Protein AF-A0A5M7C4X7-F1 (afdb_monomer_lite)

Organism: Saccharopolyspora hirsuta (NCBI:txid1837)

Secondary structure (DSSP, 8-state):
--THHHHHHHHHHHHHHHHHHHTTT----HHHHHHHHHHHHHHHHHHHHHHHHHH-HHHHHHHHHHHHHHHHHHHHHHHHHHHHHTT-TTHHHHHHHHHHHHHHHHHGGGSSS-----HHHHHHHHHHHHHHHHHHHHHTTTS------HHHHHHHHHHHHHHHHHHHHHHHHHHHS-HHHHHHHHHHTTTTHHHHHHHHHHHHTT-TTHHHHHHHHHHHHHHHHHHHHHTTS-TT--HHHHHHHHHHHHHHHHHHHHHHHHS----S--

Radius of gyration: 18.59 Å; chai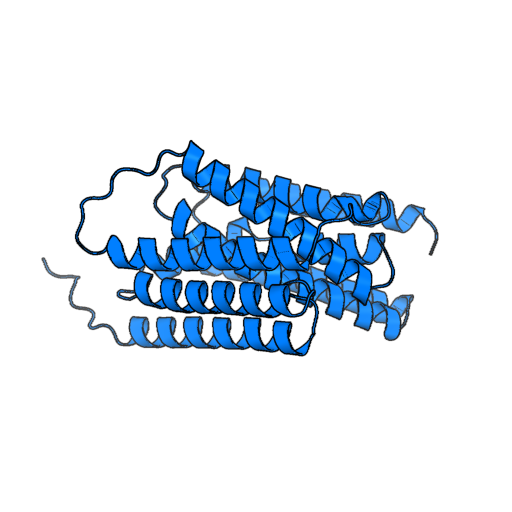ns: 1; bounding box: 58×31×56 Å

Structure (mmCIF, N/CA/C/O backbone):
data_AF-A0A5M7C4X7-F1
#
_entry.id   AF-A0A5M7C4X7-F1
#
loop_
_atom_site.group_PDB
_atom_site.id
_atom_site.type_symbol
_atom_site.label_atom_id
_atom_site.label_alt_id
_atom_site.label_comp_id
_atom_site.label_asym_id
_atom_site.label_entity_id
_atom_site.label_seq_id
_atom_site.pdbx_PDB_ins_code
_atom_site.Cartn_x
_atom_site.Cartn_y
_atom_site.Cartn_z
_atom_site.occupancy
_atom_site.B_iso_or_equiv
_atom_site.auth_seq_id
_atom_site.auth_comp_id
_atom_site.auth_asym_id
_atom_site.auth_atom_id
_atom_site.pdbx_PDB_model_num
ATOM 1 N N . MET A 1 1 ? 15.990 4.395 -25.419 1.00 48.41 1 MET A N 1
ATOM 2 C CA . MET A 1 1 ? 14.787 5.247 -25.278 1.00 48.41 1 MET A CA 1
ATOM 3 C C . MET A 1 1 ? 15.243 6.686 -25.077 1.00 48.41 1 MET A C 1
ATOM 5 O O . MET A 1 1 ? 16.073 6.889 -24.196 1.00 48.41 1 MET A O 1
ATOM 9 N N . PRO A 1 2 ? 14.815 7.656 -25.902 1.00 46.44 2 PRO A N 1
ATOM 10 C CA . PRO A 1 2 ? 15.266 9.043 -25.778 1.00 46.44 2 PRO A CA 1
ATOM 11 C C . PRO A 1 2 ? 14.797 9.645 -24.443 1.00 46.44 2 PRO A C 1
ATOM 13 O O . PRO A 1 2 ? 13.658 9.442 -24.036 1.00 46.44 2 PRO A O 1
ATOM 16 N N . ALA A 1 3 ? 15.668 10.396 -23.763 1.00 50.53 3 ALA A N 1
ATOM 17 C CA . ALA A 1 3 ? 15.455 10.930 -22.409 1.00 50.53 3 ALA A CA 1
ATOM 18 C C . ALA A 1 3 ? 14.154 11.748 -22.224 1.00 50.53 3 ALA A C 1
ATOM 20 O O . ALA A 1 3 ? 13.635 11.846 -21.114 1.00 50.53 3 ALA A O 1
ATOM 21 N N . ILE A 1 4 ? 13.588 12.275 -23.314 1.00 49.09 4 ILE A N 1
ATOM 22 C CA . ILE A 1 4 ? 12.333 13.042 -23.345 1.00 49.09 4 ILE A CA 1
ATOM 23 C C . ILE A 1 4 ? 11.113 12.216 -22.884 1.00 49.09 4 ILE A C 1
ATOM 25 O O . ILE A 1 4 ? 10.200 12.778 -22.281 1.00 49.09 4 ILE A O 1
ATOM 29 N N . SER A 1 5 ? 11.093 10.888 -23.073 1.00 63.34 5 SER A N 1
ATOM 30 C CA . SER A 1 5 ? 9.948 10.056 -22.654 1.00 63.34 5 SER A CA 1
ATOM 31 C C . SER A 1 5 ? 9.835 9.897 -21.134 1.00 63.34 5 SER A C 1
ATOM 33 O O . SER A 1 5 ? 8.736 9.730 -20.606 1.00 63.34 5 SER A O 1
ATOM 35 N N . TRP A 1 6 ? 10.954 9.968 -20.408 1.00 68.31 6 TRP A N 1
ATOM 36 C CA . TRP A 1 6 ? 10.968 9.757 -18.959 1.00 68.31 6 TRP A CA 1
ATOM 37 C C . TRP A 1 6 ? 10.438 10.960 -18.185 1.00 68.31 6 TRP A C 1
ATOM 39 O O . TRP A 1 6 ? 9.663 10.778 -17.251 1.00 68.31 6 TRP A O 1
ATOM 49 N N . PHE A 1 7 ? 10.771 12.183 -18.604 1.00 68.12 7 PHE A N 1
ATOM 50 C CA . PHE A 1 7 ? 10.216 13.391 -17.986 1.00 68.12 7 PHE A CA 1
ATOM 51 C C . PHE A 1 7 ? 8.699 13.484 -18.172 1.00 68.12 7 PHE A C 1
ATOM 53 O O . PHE A 1 7 ? 7.991 13.844 -17.234 1.00 68.12 7 PHE A O 1
ATOM 60 N N . ALA A 1 8 ? 8.187 13.085 -19.342 1.00 73.25 8 ALA A N 1
ATOM 61 C CA . ALA A 1 8 ? 6.749 12.991 -19.579 1.00 73.25 8 ALA A CA 1
ATOM 62 C C . ALA A 1 8 ? 6.087 11.951 -18.656 1.00 73.25 8 ALA A C 1
ATOM 64 O O . ALA A 1 8 ? 5.070 12.249 -18.030 1.00 73.25 8 ALA A O 1
ATOM 65 N N . ALA A 1 9 ? 6.689 10.764 -18.503 1.00 76.38 9 ALA A N 1
ATOM 66 C CA . ALA A 1 9 ? 6.193 9.736 -17.587 1.00 76.38 9 ALA A CA 1
ATOM 67 C C . ALA A 1 9 ? 6.180 10.222 -16.126 1.00 76.38 9 ALA A C 1
ATOM 69 O O . ALA A 1 9 ? 5.175 10.066 -15.437 1.00 76.38 9 ALA A O 1
ATOM 70 N N . VAL A 1 10 ? 7.250 10.878 -15.667 1.00 79.62 10 VAL A N 1
ATOM 71 C CA . VAL A 1 10 ? 7.315 11.479 -14.325 1.00 79.62 10 VAL A CA 1
ATOM 72 C C . VAL A 1 10 ? 6.254 12.566 -14.154 1.00 79.62 10 VAL A C 1
ATOM 74 O O . VAL A 1 10 ? 5.574 12.585 -13.133 1.00 79.62 10 VAL A O 1
ATOM 77 N N . GLY A 1 11 ? 6.048 13.427 -15.153 1.00 81.00 11 GLY A N 1
ATOM 78 C CA . GLY A 1 11 ? 5.000 14.449 -15.122 1.00 81.00 11 GLY A CA 1
ATOM 79 C C . GLY A 1 11 ? 3.597 13.854 -14.964 1.00 81.00 11 GLY A C 1
ATOM 80 O O . GLY A 1 11 ? 2.830 14.304 -14.113 1.00 81.00 11 GLY A O 1
ATOM 81 N N . VAL A 1 12 ? 3.282 12.792 -15.715 1.00 83.88 12 VAL A N 1
ATOM 82 C CA . VAL A 1 12 ? 2.011 12.057 -15.584 1.00 83.88 12 VAL A CA 1
ATOM 83 C C . VAL A 1 12 ? 1.868 11.446 -14.189 1.00 83.88 12 VAL A C 1
ATOM 85 O O . VAL A 1 12 ? 0.805 11.542 -13.579 1.00 83.88 12 VAL A O 1
ATOM 88 N N . LEU A 1 13 ? 2.936 10.863 -13.644 1.00 86.38 13 LEU A N 1
ATOM 89 C CA . LEU A 1 13 ? 2.921 10.288 -12.300 1.00 86.38 13 LEU A CA 1
ATOM 90 C C . LEU A 1 13 ? 2.700 11.341 -11.215 1.00 86.38 13 LEU A C 1
ATOM 92 O O . LEU A 1 13 ? 1.885 11.129 -10.321 1.00 86.38 13 LEU A O 1
ATOM 96 N N . LEU A 1 14 ? 3.375 12.486 -11.307 1.00 85.62 14 LEU A N 1
ATOM 97 C CA . LEU A 1 14 ? 3.173 13.597 -10.380 1.00 85.62 14 LEU A CA 1
ATOM 98 C C . LEU A 1 14 ? 1.747 14.145 -10.470 1.00 85.62 14 LEU A C 1
ATOM 100 O O . LEU A 1 14 ? 1.155 14.448 -9.437 1.00 85.62 14 LEU A O 1
ATOM 104 N N . ALA A 1 15 ? 1.160 14.204 -11.668 1.00 87.81 15 ALA A N 1
ATOM 105 C CA . ALA A 1 15 ? -0.240 14.581 -11.843 1.00 87.81 15 ALA A CA 1
ATOM 106 C C . ALA A 1 15 ? -1.199 13.562 -11.201 1.00 87.81 15 ALA A C 1
ATOM 108 O O . ALA A 1 15 ? -2.154 13.958 -10.532 1.00 87.81 15 ALA A O 1
ATOM 109 N N . LEU A 1 16 ? -0.931 12.258 -11.340 1.00 88.06 16 LEU A N 1
ATOM 110 C CA . LEU A 1 16 ? -1.712 11.200 -10.687 1.00 88.06 16 LEU A CA 1
ATOM 111 C C . LEU A 1 16 ? -1.603 11.259 -9.159 1.00 88.06 16 LEU A C 1
ATOM 113 O O . LEU A 1 16 ? -2.612 11.113 -8.469 1.00 88.06 16 LEU A O 1
ATOM 117 N N . VAL A 1 17 ? -0.404 11.509 -8.628 1.00 89.31 17 VAL A N 1
ATOM 118 C CA . VAL A 1 17 ? -0.190 11.715 -7.189 1.00 89.31 17 VAL A CA 1
ATOM 119 C C . VAL A 1 17 ? -0.931 12.963 -6.724 1.00 89.31 17 VAL A C 1
ATOM 121 O O . VAL A 1 17 ? -1.679 12.890 -5.755 1.00 89.31 17 VAL A O 1
ATOM 124 N N . ALA A 1 18 ? -0.795 14.092 -7.422 1.00 89.19 18 ALA A N 1
ATOM 125 C CA . ALA A 1 18 ? -1.494 15.329 -7.084 1.00 89.19 18 ALA A CA 1
ATOM 126 C C . ALA A 1 18 ? -3.018 15.138 -7.089 1.00 89.19 18 ALA A C 1
ATOM 128 O O . ALA A 1 18 ? -3.699 15.580 -6.163 1.00 89.19 18 ALA A O 1
ATOM 129 N N . TRP A 1 19 ? -3.548 14.416 -8.080 1.00 91.06 19 TRP A N 1
ATOM 130 C CA . TRP A 1 19 ? -4.954 14.028 -8.132 1.00 91.06 19 TRP A CA 1
ATOM 131 C C . TRP A 1 19 ? -5.368 13.201 -6.908 1.00 91.06 19 TRP A C 1
ATOM 133 O O . TRP A 1 19 ? -6.387 13.510 -6.283 1.00 91.06 19 TRP A O 1
ATOM 143 N N . ASP A 1 20 ? -4.574 12.194 -6.529 1.00 88.00 20 ASP A N 1
ATOM 144 C CA . ASP A 1 20 ? -4.834 11.363 -5.347 1.00 88.00 20 ASP A CA 1
ATOM 145 C C . ASP A 1 20 ? -4.800 12.187 -4.053 1.00 88.00 20 ASP A C 1
ATOM 147 O O . ASP A 1 20 ? -5.691 12.049 -3.216 1.00 88.00 20 ASP A O 1
ATOM 151 N N . LEU A 1 21 ? -3.854 13.126 -3.925 1.00 88.69 21 LEU A N 1
ATOM 152 C CA . LEU A 1 21 ? -3.760 14.039 -2.782 1.00 88.69 21 LEU A CA 1
ATOM 153 C C . LEU A 1 21 ? -5.004 14.915 -2.630 1.00 88.69 21 LEU A C 1
ATOM 155 O O . LEU A 1 21 ? -5.390 15.221 -1.503 1.00 88.69 21 LEU A O 1
ATOM 159 N N . THR A 1 22 ? -5.695 15.264 -3.722 1.00 86.19 22 THR A N 1
ATOM 160 C CA . THR A 1 22 ? -6.972 15.976 -3.586 1.00 86.19 22 THR A CA 1
ATOM 161 C C . THR A 1 22 ? -8.002 15.142 -2.827 1.00 86.19 22 THR A C 1
ATOM 163 O O . THR A 1 22 ? -8.850 15.703 -2.143 1.00 86.19 22 THR A O 1
ATOM 166 N N . ALA A 1 23 ? -7.969 13.810 -2.920 1.00 81.88 23 ALA A N 1
ATOM 167 C CA . ALA A 1 23 ? -8.919 12.924 -2.251 1.00 81.88 23 ALA A CA 1
ATOM 168 C C . ALA A 1 23 ? -8.696 12.798 -0.734 1.00 81.88 23 ALA A C 1
ATOM 170 O O . ALA A 1 23 ? -9.520 12.171 -0.066 1.00 81.88 23 ALA A O 1
ATOM 171 N N . ALA A 1 24 ? -7.645 13.419 -0.189 1.00 82.31 24 ALA A N 1
ATOM 172 C CA . ALA A 1 24 ? -7.325 13.396 1.231 1.00 82.31 24 ALA A CA 1
ATOM 173 C C . ALA A 1 24 ? -8.517 13.798 2.113 1.00 82.31 24 ALA A C 1
ATOM 175 O O . ALA A 1 24 ? -9.116 14.860 1.945 1.00 82.31 24 ALA A O 1
ATOM 176 N N . GLY A 1 25 ? -8.859 12.925 3.065 1.00 76.00 25 GLY A N 1
ATOM 177 C CA . GLY A 1 25 ? -9.913 13.169 4.056 1.00 76.00 25 GLY A CA 1
ATOM 178 C C . GLY A 1 25 ? -11.340 13.179 3.503 1.00 76.00 25 GLY A C 1
ATOM 179 O O . GLY A 1 25 ? -12.266 13.493 4.246 1.00 76.00 25 GLY A O 1
ATOM 180 N N . ARG A 1 26 ? -11.550 12.842 2.223 1.00 79.81 26 ARG A N 1
ATOM 181 C CA . ARG A 1 26 ? -12.894 12.759 1.642 1.00 79.81 26 ARG A CA 1
ATOM 182 C C . ARG A 1 26 ? -13.472 11.367 1.844 1.00 79.81 26 ARG A C 1
ATOM 184 O O . ARG A 1 26 ? -12.967 10.398 1.278 1.00 79.81 26 ARG A O 1
ATOM 191 N N . ASP A 1 27 ? -14.587 11.282 2.558 1.00 72.75 27 ASP A N 1
ATOM 192 C CA . ASP A 1 27 ? -15.375 10.056 2.588 1.00 72.75 27 ASP A CA 1
ATOM 193 C C . ASP A 1 27 ? -16.065 9.848 1.232 1.00 72.75 27 ASP A C 1
ATOM 195 O O . ASP A 1 27 ? -16.691 10.745 0.660 1.00 72.75 27 ASP A O 1
ATOM 199 N N . ARG A 1 28 ? -15.911 8.647 0.677 1.00 81.62 28 ARG A N 1
ATOM 200 C CA . ARG A 1 28 ? -16.510 8.239 -0.596 1.00 81.62 28 ARG A CA 1
ATOM 201 C C . ARG A 1 28 ? -17.201 6.891 -0.416 1.00 81.62 28 ARG A C 1
ATOM 203 O O . ARG A 1 28 ? -16.757 6.076 0.393 1.00 81.62 28 ARG A O 1
ATOM 210 N N . PRO A 1 29 ? -18.264 6.608 -1.188 1.00 86.38 29 PRO A N 1
ATOM 211 C CA . PRO A 1 29 ? -18.886 5.294 -1.152 1.00 86.38 29 PRO A CA 1
ATOM 212 C C . PRO A 1 29 ? -17.873 4.219 -1.565 1.00 86.38 29 PRO A C 1
ATOM 214 O O . PRO A 1 29 ? -17.130 4.400 -2.533 1.00 86.38 29 PRO A O 1
ATOM 217 N N . LEU A 1 30 ? -17.889 3.074 -0.872 1.00 84.31 30 LEU A N 1
ATOM 218 C CA . LEU A 1 30 ? -16.932 1.973 -1.070 1.00 84.31 30 LEU A CA 1
ATOM 219 C C . LEU A 1 30 ? -16.797 1.545 -2.535 1.00 84.31 30 LEU A C 1
ATOM 221 O O . LEU A 1 30 ? -15.687 1.352 -3.019 1.00 84.31 30 LEU A O 1
ATOM 225 N N . ARG A 1 31 ? -17.919 1.471 -3.265 1.00 86.69 31 ARG A N 1
ATOM 226 C CA . ARG A 1 31 ? -17.937 1.149 -4.702 1.00 86.69 31 ARG A CA 1
ATOM 227 C C . ARG A 1 31 ? -17.063 2.096 -5.528 1.00 86.69 31 ARG A C 1
ATOM 229 O O . ARG A 1 31 ? -16.346 1.647 -6.413 1.00 86.69 31 ARG A O 1
ATOM 236 N N . ARG A 1 32 ? -17.100 3.400 -5.236 1.00 88.69 32 ARG A N 1
ATOM 237 C CA . ARG A 1 32 ? -16.324 4.405 -5.973 1.00 88.69 32 ARG A CA 1
ATOM 238 C C . ARG A 1 32 ? -14.840 4.321 -5.632 1.00 88.69 32 ARG A C 1
ATOM 240 O O . ARG A 1 32 ? -14.028 4.442 -6.539 1.00 88.69 32 ARG A O 1
ATOM 247 N N . CYS A 1 33 ? -14.485 4.076 -4.369 1.00 87.62 33 CYS A N 1
ATOM 248 C CA . CYS A 1 33 ? -13.091 3.818 -4.002 1.00 87.62 33 CYS A CA 1
ATOM 249 C C . CYS A 1 33 ? -12.561 2.566 -4.705 1.00 87.62 33 CYS A C 1
ATOM 251 O O . CYS A 1 33 ? -11.509 2.638 -5.324 1.00 87.62 33 CYS A O 1
ATOM 253 N N . ALA A 1 34 ? -13.312 1.461 -4.687 1.00 88.25 34 ALA A N 1
ATOM 254 C CA . ALA A 1 34 ? -12.919 0.221 -5.354 1.00 88.25 34 ALA A CA 1
ATOM 255 C C . ALA A 1 34 ? -12.694 0.417 -6.863 1.00 88.25 34 ALA A C 1
ATOM 257 O O . ALA A 1 34 ? -11.687 -0.041 -7.389 1.00 88.25 34 ALA A O 1
ATOM 258 N N . LEU A 1 35 ? -13.582 1.152 -7.545 1.00 90.06 35 LEU A N 1
ATOM 259 C CA . LEU A 1 35 ? -13.418 1.485 -8.965 1.00 90.06 35 LEU A CA 1
ATOM 260 C C . LEU A 1 35 ? -12.171 2.334 -9.233 1.00 90.06 35 LEU A C 1
ATOM 262 O O . LEU A 1 35 ? -11.469 2.085 -10.205 1.00 90.06 35 LEU A O 1
ATOM 266 N N . ILE A 1 36 ? -11.884 3.323 -8.382 1.00 89.81 36 ILE A N 1
ATOM 267 C CA . ILE A 1 36 ? -10.698 4.178 -8.533 1.00 89.81 36 ILE A CA 1
ATOM 268 C C . ILE A 1 36 ? -9.421 3.364 -8.330 1.00 89.81 36 ILE A C 1
ATOM 270 O O . ILE A 1 36 ? -8.520 3.445 -9.157 1.00 89.81 36 ILE A O 1
ATOM 274 N N . ILE A 1 37 ? -9.380 2.530 -7.289 1.00 89.62 37 ILE A N 1
ATOM 275 C CA . ILE A 1 37 ? -8.252 1.636 -7.012 1.00 89.62 37 ILE A CA 1
ATOM 276 C C . ILE A 1 37 ? -8.049 0.672 -8.187 1.00 89.62 37 ILE A C 1
ATOM 278 O O . ILE A 1 37 ? -6.934 0.530 -8.681 1.00 89.62 37 ILE A O 1
ATOM 282 N N . ALA A 1 38 ? -9.124 0.059 -8.694 1.00 91.25 38 ALA A N 1
ATOM 283 C CA . ALA A 1 38 ? -9.061 -0.826 -9.854 1.00 91.25 38 ALA A CA 1
ATOM 284 C C . ALA A 1 38 ? -8.551 -0.098 -11.107 1.00 91.25 38 ALA A C 1
ATOM 286 O O . ALA A 1 38 ? -7.700 -0.628 -11.816 1.00 91.25 38 ALA A O 1
ATOM 287 N N . ALA A 1 39 ? -9.014 1.130 -11.356 1.00 91.06 39 ALA A N 1
ATOM 288 C CA . ALA A 1 39 ? -8.533 1.949 -12.464 1.00 91.06 39 ALA A CA 1
ATOM 289 C C . ALA A 1 39 ? -7.041 2.296 -12.320 1.00 91.06 39 ALA A C 1
ATOM 291 O O . ALA A 1 39 ? -6.313 2.288 -13.306 1.00 91.06 39 ALA A O 1
ATOM 292 N N . GLN A 1 40 ? -6.559 2.554 -11.104 1.00 88.94 40 GLN A N 1
ATOM 293 C CA . GLN A 1 40 ? -5.148 2.854 -10.846 1.00 88.94 40 GLN A CA 1
ATOM 294 C C . GLN A 1 40 ? -4.252 1.624 -11.030 1.00 88.94 40 GLN A C 1
ATOM 296 O O . GLN A 1 40 ? -3.207 1.720 -11.674 1.00 88.94 40 GLN A O 1
ATOM 301 N N . LEU A 1 41 ? -4.685 0.454 -10.551 1.00 91.62 41 LEU A N 1
ATOM 302 C CA . LEU A 1 41 ? -4.003 -0.811 -10.836 1.00 91.62 41 LEU A CA 1
ATOM 303 C C . LEU A 1 41 ? -3.989 -1.100 -12.344 1.00 91.62 41 LEU A C 1
ATOM 305 O O . LEU A 1 41 ? -2.962 -1.513 -12.880 1.00 91.62 41 LEU A O 1
ATOM 309 N N . LEU A 1 42 ? -5.091 -0.815 -13.046 1.00 92.69 42 LEU A N 1
ATOM 310 C CA . LEU A 1 42 ? -5.172 -0.952 -14.498 1.00 92.69 42 LEU A CA 1
ATOM 311 C C . LEU A 1 42 ? -4.168 -0.041 -15.214 1.00 92.69 42 LEU A C 1
ATOM 313 O O . LEU A 1 42 ? -3.529 -0.496 -16.154 1.00 92.69 42 LEU A O 1
ATOM 317 N N . VAL A 1 43 ? -3.968 1.204 -14.767 1.00 91.50 43 VAL A N 1
ATOM 318 C CA . VAL A 1 43 ? -2.939 2.097 -15.335 1.00 91.50 43 VAL A CA 1
ATOM 319 C C . VAL A 1 43 ? -1.545 1.469 -15.235 1.00 91.50 43 VAL A C 1
ATOM 321 O O . VAL A 1 43 ? -0.798 1.500 -16.211 1.00 91.50 43 VAL A O 1
ATOM 324 N N . ALA A 1 44 ? -1.202 0.848 -14.103 1.00 91.94 44 ALA A N 1
ATOM 325 C CA . ALA A 1 44 ? 0.081 0.160 -13.952 1.00 91.94 44 ALA A CA 1
ATOM 326 C C . ALA A 1 44 ? 0.204 -1.065 -14.875 1.00 91.94 44 ALA A C 1
ATOM 328 O O . ALA A 1 44 ? 1.240 -1.261 -15.510 1.00 91.94 44 ALA A O 1
ATOM 329 N N . VAL A 1 45 ? -0.868 -1.852 -15.011 1.00 94.31 45 VAL A N 1
ATOM 330 C CA . VAL A 1 45 ? -0.912 -3.003 -15.928 1.00 94.31 45 VAL A CA 1
ATOM 331 C C . VAL A 1 45 ? -0.778 -2.561 -17.386 1.00 94.31 45 VAL A C 1
ATOM 333 O O . VAL A 1 45 ? 0.008 -3.144 -18.130 1.00 94.31 45 VAL A O 1
ATOM 336 N N . LEU A 1 46 ? -1.489 -1.506 -17.793 1.00 93.00 46 LEU A N 1
ATOM 337 C CA . LEU A 1 46 ? -1.405 -0.938 -19.139 1.00 93.00 46 LEU A CA 1
ATOM 338 C C . LEU A 1 46 ? -0.011 -0.377 -19.428 1.00 93.00 46 LEU A C 1
ATOM 340 O O . LEU A 1 46 ? 0.494 -0.557 -20.533 1.00 93.00 46 LEU A O 1
ATOM 344 N N . PHE A 1 47 ? 0.640 0.245 -18.443 1.00 91.81 47 PHE A N 1
ATOM 345 C CA . PHE A 1 47 ? 2.027 0.685 -18.580 1.00 91.81 47 PHE A CA 1
ATOM 346 C C . PHE A 1 47 ? 2.977 -0.501 -18.809 1.00 91.81 47 PHE A C 1
ATOM 348 O O . PHE A 1 47 ? 3.793 -0.469 -19.729 1.00 91.81 47 PHE A O 1
ATOM 355 N N . GLY A 1 48 ? 2.831 -1.586 -18.043 1.00 91.69 48 GLY A N 1
ATOM 356 C CA . GLY A 1 48 ? 3.597 -2.816 -18.260 1.00 91.69 48 GLY A CA 1
ATOM 357 C C . GLY A 1 48 ? 3.324 -3.473 -19.621 1.00 91.69 48 GLY A C 1
ATOM 358 O O . GLY A 1 48 ? 4.256 -3.929 -20.282 1.00 91.69 48 GLY A O 1
ATOM 359 N N . ALA A 1 49 ? 2.075 -3.460 -20.095 1.00 93.06 49 ALA A N 1
ATOM 360 C CA . ALA A 1 49 ? 1.714 -3.935 -21.434 1.00 93.06 49 ALA A CA 1
ATOM 361 C C . ALA A 1 49 ? 2.314 -3.053 -22.547 1.00 93.06 49 ALA A C 1
ATOM 363 O O . ALA A 1 49 ? 2.806 -3.562 -23.556 1.00 93.06 49 ALA A O 1
ATOM 364 N N . ALA A 1 50 ? 2.349 -1.733 -22.349 1.00 90.50 50 ALA A N 1
ATOM 365 C CA . ALA A 1 50 ? 3.020 -0.814 -23.262 1.00 90.50 50 ALA A CA 1
ATOM 366 C C . ALA A 1 50 ? 4.530 -1.102 -23.328 1.00 90.50 50 ALA A C 1
ATOM 368 O O . ALA A 1 50 ? 5.092 -1.167 -24.424 1.00 90.50 50 ALA A O 1
ATOM 369 N N . LEU A 1 51 ? 5.181 -1.362 -22.188 1.00 90.69 51 LEU A N 1
ATOM 370 C CA . LEU A 1 51 ? 6.581 -1.797 -22.149 1.00 90.69 51 LEU A CA 1
ATOM 371 C C . LEU A 1 51 ? 6.792 -3.125 -22.876 1.00 90.69 51 LEU A C 1
ATOM 373 O O . LEU A 1 51 ? 7.756 -3.242 -23.626 1.00 90.69 51 LEU A O 1
ATOM 377 N N . LEU A 1 52 ? 5.880 -4.088 -22.725 1.00 91.19 52 LEU A N 1
ATOM 378 C CA . LEU A 1 52 ? 5.959 -5.370 -23.427 1.00 91.19 52 LEU A CA 1
ATOM 379 C C . LEU A 1 52 ? 5.978 -5.168 -24.949 1.00 91.19 52 LEU A C 1
ATOM 381 O O . LEU A 1 52 ? 6.810 -5.756 -25.635 1.00 91.19 52 LEU A O 1
ATOM 385 N N . SER A 1 53 ? 5.108 -4.293 -25.461 1.00 91.94 53 SER A N 1
ATOM 386 C CA . SER A 1 53 ? 5.006 -4.008 -26.899 1.00 91.94 53 SER A CA 1
ATOM 387 C C . SER A 1 53 ? 6.155 -3.162 -27.469 1.00 91.94 53 SER A C 1
ATOM 389 O O . SER A 1 53 ? 6.508 -3.324 -28.632 1.00 91.94 53 SER A O 1
ATOM 391 N N . THR A 1 54 ? 6.745 -2.263 -26.673 1.00 90.19 54 THR A N 1
ATOM 392 C CA . THR A 1 54 ? 7.734 -1.274 -27.157 1.00 90.19 54 THR A CA 1
ATOM 393 C C . THR A 1 54 ? 9.178 -1.609 -26.793 1.00 90.19 54 THR A C 1
ATOM 395 O O . THR A 1 54 ? 10.099 -1.226 -27.510 1.00 90.19 54 THR A O 1
ATOM 398 N N . SER A 1 55 ? 9.382 -2.276 -25.658 1.00 89.62 55 SER A N 1
ATOM 399 C CA . SER A 1 55 ? 10.687 -2.500 -25.020 1.00 89.62 55 SER A CA 1
ATOM 400 C C . SER A 1 55 ? 10.996 -3.984 -24.777 1.00 89.62 55 SER A C 1
ATOM 402 O O . SER A 1 55 ? 12.103 -4.306 -24.354 1.00 89.62 55 SER A O 1
ATOM 404 N N . GLY A 1 56 ? 10.045 -4.882 -25.055 1.00 92.25 56 GLY A N 1
ATOM 405 C CA . GLY A 1 56 ? 10.205 -6.331 -24.936 1.00 92.25 56 GLY A CA 1
ATOM 406 C C . GLY A 1 56 ? 9.820 -6.909 -23.571 1.00 92.25 56 GLY A C 1
ATOM 407 O O . GLY A 1 56 ? 9.593 -6.196 -22.588 1.00 92.25 56 GLY A O 1
ATOM 408 N N . ALA A 1 57 ? 9.747 -8.242 -23.522 1.00 93.69 57 ALA A N 1
ATOM 409 C CA . ALA A 1 57 ? 9.288 -8.995 -22.356 1.00 93.69 57 ALA A CA 1
ATOM 410 C C . ALA A 1 57 ? 10.185 -8.815 -21.124 1.00 93.69 57 ALA A C 1
ATOM 412 O O . ALA A 1 57 ? 9.666 -8.697 -20.016 1.00 93.69 57 ALA A O 1
ATOM 413 N N . ASP A 1 58 ? 11.502 -8.708 -21.308 1.00 93.00 58 ASP A N 1
ATOM 414 C CA . ASP A 1 58 ? 12.448 -8.570 -20.196 1.00 93.00 58 ASP A CA 1
ATOM 415 C C . ASP A 1 58 ? 12.244 -7.264 -19.419 1.00 93.00 58 ASP A C 1
ATOM 417 O O . ASP A 1 58 ? 12.235 -7.254 -18.187 1.00 93.00 58 ASP A O 1
ATOM 421 N N . VAL A 1 59 ? 12.040 -6.150 -20.130 1.00 90.69 59 VAL A N 1
ATOM 422 C CA . VAL A 1 59 ? 11.814 -4.836 -19.510 1.00 90.69 59 VAL A CA 1
ATOM 423 C C . VAL A 1 59 ? 10.462 -4.804 -18.800 1.00 90.69 59 VAL A C 1
ATOM 425 O O . VAL A 1 59 ? 10.368 -4.299 -17.680 1.00 90.69 59 VAL A O 1
ATOM 428 N N . ALA A 1 60 ? 9.424 -5.383 -19.410 1.00 91.25 60 ALA A N 1
ATOM 429 C CA . ALA A 1 60 ? 8.109 -5.499 -18.788 1.00 91.25 60 ALA A CA 1
ATOM 430 C C . ALA A 1 60 ? 8.147 -6.374 -17.521 1.00 91.25 60 ALA A C 1
ATOM 432 O O . ALA A 1 60 ? 7.599 -5.984 -16.491 1.00 91.25 60 ALA A O 1
ATOM 433 N N . ALA A 1 61 ? 8.840 -7.516 -17.559 1.00 92.44 61 ALA A N 1
ATOM 434 C CA . ALA A 1 61 ? 8.995 -8.404 -16.408 1.00 92.44 61 ALA A CA 1
ATOM 435 C C . ALA A 1 61 ? 9.723 -7.708 -15.248 1.00 92.44 61 ALA A C 1
ATOM 437 O O . ALA A 1 61 ? 9.254 -7.748 -14.110 1.00 92.44 61 ALA A O 1
ATOM 438 N N . ARG A 1 62 ? 10.817 -6.993 -15.541 1.00 93.06 62 ARG A N 1
ATOM 439 C CA . ARG A 1 62 ? 11.545 -6.168 -14.563 1.00 93.06 62 ARG A CA 1
ATOM 440 C C . ARG A 1 62 ? 10.666 -5.079 -13.953 1.00 93.06 62 ARG A C 1
ATOM 442 O O . ARG A 1 62 ? 10.708 -4.872 -12.742 1.00 93.06 62 ARG A O 1
ATOM 449 N N . PHE A 1 63 ? 9.843 -4.413 -14.767 1.00 93.19 63 PHE A N 1
ATOM 450 C CA . PHE A 1 63 ? 8.864 -3.442 -14.280 1.00 93.19 63 PHE A CA 1
ATOM 451 C C . PHE A 1 63 ? 7.861 -4.080 -13.314 1.00 93.19 63 PHE A C 1
ATOM 453 O O . PHE A 1 63 ? 7.688 -3.567 -12.212 1.00 93.19 63 PHE A O 1
ATOM 460 N N . PHE A 1 64 ? 7.229 -5.197 -13.688 1.00 93.12 64 PHE A N 1
ATOM 461 C CA . PHE A 1 64 ? 6.245 -5.863 -12.828 1.00 93.12 64 PHE A CA 1
ATOM 462 C C . PHE A 1 64 ? 6.859 -6.376 -11.529 1.00 93.12 64 PHE A C 1
ATOM 464 O O . PHE A 1 64 ? 6.225 -6.276 -10.480 1.00 93.12 64 PHE A O 1
ATOM 471 N N . ALA A 1 65 ? 8.098 -6.863 -11.575 1.00 91.06 65 ALA A N 1
ATOM 472 C CA . ALA A 1 65 ? 8.816 -7.281 -10.383 1.00 91.06 65 ALA A CA 1
ATOM 473 C C . ALA A 1 65 ? 9.101 -6.084 -9.451 1.00 91.06 65 ALA A C 1
ATOM 475 O O . ALA A 1 65 ? 8.754 -6.127 -8.272 1.00 91.06 65 ALA A O 1
ATOM 476 N N . GLY A 1 66 ? 9.610 -4.964 -9.983 1.00 91.62 66 GLY A N 1
ATOM 477 C CA . GLY A 1 66 ? 9.809 -3.734 -9.204 1.00 91.62 66 GLY A CA 1
ATOM 478 C C . GLY A 1 66 ? 8.505 -3.114 -8.680 1.00 91.62 66 GLY A C 1
ATOM 479 O O . GLY A 1 66 ? 8.456 -2.603 -7.555 1.00 91.62 66 GLY A O 1
ATOM 480 N N . TRP A 1 67 ? 7.427 -3.180 -9.466 1.00 92.56 67 TRP A N 1
ATOM 481 C CA . TRP A 1 67 ? 6.100 -2.692 -9.082 1.00 92.56 67 TRP A CA 1
ATOM 482 C C . TRP A 1 67 ? 5.491 -3.557 -7.982 1.00 92.56 67 TRP A C 1
ATOM 484 O O . TRP A 1 67 ? 5.020 -3.009 -6.992 1.00 92.56 67 TRP A O 1
ATOM 494 N N . GLY A 1 68 ? 5.579 -4.886 -8.089 1.00 91.25 68 GLY A N 1
ATOM 495 C CA . GLY A 1 68 ? 5.126 -5.821 -7.057 1.00 91.25 68 GLY A CA 1
ATOM 496 C C . GLY A 1 68 ? 5.860 -5.633 -5.728 1.00 91.25 68 GLY A C 1
ATOM 497 O O . GLY A 1 68 ? 5.223 -5.548 -4.677 1.00 91.25 68 GLY A O 1
ATOM 498 N N . THR A 1 69 ? 7.184 -5.464 -5.772 1.00 89.31 69 THR A N 1
ATOM 499 C CA . THR A 1 69 ? 8.003 -5.104 -4.603 1.00 89.31 69 THR A CA 1
ATOM 500 C C . THR A 1 69 ? 7.540 -3.789 -3.971 1.00 89.31 69 THR A C 1
ATOM 502 O O . THR A 1 69 ? 7.323 -3.694 -2.761 1.00 89.31 69 THR A O 1
ATOM 505 N N . SER A 1 70 ? 7.316 -2.760 -4.784 1.00 92.06 70 SER A N 1
ATOM 506 C CA . SER A 1 70 ? 6.849 -1.467 -4.280 1.00 92.06 70 SER A CA 1
ATOM 507 C C . SER A 1 70 ? 5.433 -1.545 -3.705 1.00 92.06 70 SER A C 1
ATOM 509 O O . SER A 1 70 ? 5.161 -0.925 -2.676 1.00 92.06 70 SER A O 1
ATOM 511 N N . LEU A 1 71 ? 4.554 -2.336 -4.327 1.00 91.19 71 LEU A N 1
ATOM 512 C CA . LEU A 1 71 ? 3.176 -2.567 -3.902 1.00 91.19 71 LEU A CA 1
ATOM 513 C C . LEU A 1 71 ? 3.132 -3.242 -2.530 1.00 91.19 71 LEU A C 1
ATOM 515 O O . LEU A 1 71 ? 2.452 -2.743 -1.638 1.00 91.19 71 LEU A O 1
ATOM 519 N N . ALA A 1 72 ? 3.895 -4.320 -2.324 1.00 90.19 72 ALA A N 1
ATOM 520 C CA . ALA A 1 72 ? 3.959 -5.003 -1.031 1.00 90.19 72 ALA A CA 1
ATOM 521 C C . ALA A 1 72 ? 4.413 -4.056 0.093 1.00 90.19 72 ALA A C 1
ATOM 523 O O . ALA A 1 72 ? 3.791 -4.013 1.151 1.00 90.19 72 ALA A O 1
ATOM 524 N N . SER A 1 73 ? 5.425 -3.219 -0.161 1.00 91.06 73 SER A N 1
ATOM 525 C CA . SER A 1 73 ? 5.873 -2.211 0.808 1.00 91.06 73 SER A CA 1
ATOM 526 C C . SER A 1 73 ? 4.819 -1.135 1.098 1.00 91.06 73 SER A C 1
ATOM 528 O O . SER A 1 73 ? 4.656 -0.724 2.248 1.00 91.06 73 SER A O 1
ATOM 530 N N . THR A 1 74 ? 4.086 -0.672 0.081 1.00 93.44 74 THR A N 1
ATOM 531 C CA . THR A 1 74 ? 2.979 0.277 0.273 1.00 93.44 74 THR A CA 1
ATOM 532 C C . THR A 1 74 ? 1.873 -0.329 1.128 1.00 93.44 74 THR A C 1
ATOM 534 O O . THR A 1 74 ? 1.267 0.360 1.946 1.00 93.44 74 THR A O 1
ATOM 537 N N . VAL A 1 75 ? 1.609 -1.620 0.963 1.00 91.62 75 VAL A N 1
ATOM 538 C CA . VAL A 1 75 ? 0.599 -2.314 1.751 1.00 91.62 75 VAL A CA 1
ATOM 539 C C . VAL A 1 75 ? 1.051 -2.517 3.200 1.00 91.62 75 VAL A C 1
ATOM 541 O O . VAL A 1 75 ? 0.255 -2.299 4.113 1.00 91.62 75 VAL A O 1
ATOM 544 N N . ASP A 1 76 ? 2.332 -2.806 3.437 1.00 92.00 76 ASP A N 1
ATOM 545 C CA . ASP A 1 76 ? 2.897 -2.811 4.792 1.00 92.00 76 ASP A CA 1
ATOM 546 C C . ASP A 1 76 ? 2.723 -1.429 5.459 1.00 92.00 76 ASP A C 1
ATOM 548 O O . ASP A 1 76 ? 2.261 -1.328 6.599 1.00 92.00 76 ASP A O 1
ATOM 552 N N . LEU A 1 77 ? 3.002 -0.345 4.720 1.00 93.69 77 LEU A N 1
ATOM 553 C CA . LEU A 1 77 ? 2.780 1.032 5.179 1.00 93.69 77 LEU A CA 1
ATOM 554 C C . LEU A 1 77 ? 1.301 1.307 5.483 1.00 93.69 77 LEU A C 1
ATOM 556 O O . LEU A 1 77 ? 0.990 1.936 6.492 1.00 93.69 77 LEU A O 1
ATOM 560 N N . LEU A 1 78 ? 0.387 0.838 4.633 1.00 93.00 78 LEU A N 1
ATOM 561 C CA . LEU A 1 78 ? -1.053 0.983 4.836 1.00 93.00 78 LEU A CA 1
ATOM 562 C C . LEU A 1 78 ? -1.482 0.371 6.172 1.00 93.00 78 LEU A C 1
ATOM 564 O O . LEU A 1 78 ? -2.201 1.013 6.932 1.00 93.00 78 LEU A O 1
ATOM 568 N N . VAL A 1 79 ? -1.026 -0.846 6.468 1.00 90.62 79 VAL A N 1
ATOM 569 C CA . VAL A 1 79 ? -1.351 -1.560 7.711 1.00 90.62 79 VAL A CA 1
ATOM 570 C C . VAL A 1 79 ? -0.800 -0.817 8.927 1.00 90.62 79 VAL A C 1
ATOM 572 O O . VAL A 1 79 ? -1.521 -0.622 9.908 1.00 90.62 79 VAL A O 1
ATOM 575 N N . VAL A 1 80 ? 0.445 -0.337 8.851 1.00 90.06 80 VAL A N 1
ATOM 576 C CA . VAL A 1 80 ? 1.044 0.493 9.906 1.00 90.06 80 VAL A CA 1
ATOM 577 C C . VAL A 1 80 ? 0.236 1.774 10.117 1.00 90.06 80 VAL A C 1
ATOM 579 O O . VAL A 1 80 ? -0.056 2.130 11.253 1.00 90.06 80 VAL A O 1
ATOM 582 N N . LEU A 1 81 ? -0.189 2.459 9.054 1.00 90.69 81 LEU A N 1
ATOM 583 C CA . LEU A 1 81 ? -1.003 3.668 9.192 1.00 90.69 81 LEU A CA 1
ATOM 584 C C . LEU A 1 81 ? -2.403 3.380 9.721 1.00 90.69 81 LEU A C 1
ATOM 586 O O . LEU A 1 81 ? -2.933 4.183 10.481 1.00 90.69 81 LEU A O 1
ATOM 590 N N . LEU A 1 82 ? -3.023 2.262 9.352 1.00 88.38 82 LEU A N 1
ATOM 591 C CA . LEU A 1 82 ? -4.334 1.894 9.881 1.00 88.38 82 LEU A CA 1
ATOM 592 C C . LEU A 1 82 ? -4.277 1.659 11.395 1.00 88.38 82 LEU A C 1
ATOM 594 O O . LEU A 1 82 ? -5.242 1.978 12.084 1.00 88.38 82 LEU A O 1
ATOM 598 N N . SER A 1 83 ? -3.148 1.189 11.932 1.00 84.50 83 SER A N 1
ATOM 599 C CA . SER A 1 83 ? -3.010 0.944 13.373 1.00 84.50 83 SER A CA 1
ATOM 600 C C . SER A 1 83 ? -2.798 2.207 14.204 1.00 84.50 83 SER A C 1
ATOM 602 O O . SER A 1 83 ? -3.171 2.229 15.377 1.00 84.50 83 SER A O 1
ATOM 604 N N . VAL A 1 84 ? -2.256 3.276 13.607 1.00 84.62 84 VAL A N 1
ATOM 605 C CA . VAL A 1 84 ? -1.961 4.532 14.324 1.00 84.62 84 VAL A CA 1
ATOM 606 C C . VAL A 1 84 ? -2.867 5.703 13.942 1.00 84.62 84 VAL A C 1
ATOM 608 O O . VAL A 1 84 ? -3.159 6.545 14.786 1.00 84.62 84 VAL A O 1
ATOM 611 N N . ALA A 1 85 ? -3.323 5.779 12.690 1.00 83.19 85 ALA A N 1
ATOM 612 C CA . ALA A 1 85 ? -4.007 6.950 12.140 1.00 83.19 85 ALA A CA 1
ATOM 613 C C . ALA A 1 85 ? -5.525 6.782 12.003 1.00 83.19 85 ALA A C 1
ATOM 615 O O . ALA A 1 85 ? -6.225 7.794 11.933 1.00 83.19 85 ALA A O 1
ATOM 616 N N . ALA A 1 86 ? -6.056 5.550 12.001 1.00 75.56 86 ALA A N 1
ATOM 617 C CA . ALA A 1 86 ? -7.482 5.298 11.751 1.00 75.56 86 ALA A CA 1
ATOM 618 C C . ALA A 1 86 ? -8.429 6.005 12.740 1.00 75.56 86 ALA A C 1
ATOM 620 O O . ALA A 1 86 ? -9.554 6.331 12.367 1.00 75.56 86 ALA A O 1
ATOM 621 N N . GLY A 1 87 ? -7.969 6.266 13.970 1.00 73.69 87 GLY A N 1
ATOM 622 C CA . GLY A 1 87 ? -8.732 6.958 15.015 1.00 73.69 87 GLY A CA 1
ATOM 623 C C . GLY A 1 87 ? -8.510 8.472 15.103 1.00 73.69 87 GLY A C 1
ATOM 624 O O . GLY A 1 87 ? -9.044 9.100 16.013 1.00 73.69 87 GLY A O 1
ATOM 625 N N . THR A 1 88 ? -7.712 9.076 14.214 1.00 76.94 88 THR A N 1
ATOM 626 C CA . THR A 1 88 ? -7.421 10.520 14.272 1.00 76.94 88 THR A CA 1
ATOM 627 C C . THR A 1 88 ? -8.391 11.329 13.403 1.00 76.94 88 THR A C 1
ATOM 629 O O . THR A 1 88 ? -8.608 10.958 12.251 1.00 76.94 88 THR A O 1
ATOM 632 N N . PRO A 1 89 ? -8.935 12.469 13.878 1.00 72.88 89 PRO A N 1
ATOM 633 C CA . PRO A 1 89 ? -9.818 13.323 13.071 1.00 72.88 89 PRO A CA 1
ATOM 634 C C . PRO A 1 89 ? -9.151 13.846 11.790 1.00 72.88 89 PRO A C 1
ATOM 636 O O . PRO A 1 89 ? -9.809 14.086 10.784 1.00 72.88 89 PRO A O 1
ATOM 639 N N . GLU A 1 90 ? -7.825 14.001 11.818 1.00 82.62 90 GLU A N 1
ATOM 640 C CA . GLU A 1 90 ? -7.031 14.596 10.741 1.00 82.62 90 GLU A CA 1
ATOM 641 C C . GLU A 1 90 ? -6.340 13.561 9.839 1.00 82.62 90 GLU A C 1
ATOM 643 O O . GLU A 1 90 ? -5.406 13.908 9.111 1.00 82.62 90 GLU A O 1
ATOM 648 N N . TRP A 1 91 ? -6.792 12.301 9.860 1.00 82.94 91 TRP A N 1
ATOM 649 C CA . TRP A 1 91 ? -6.166 11.187 9.137 1.00 82.94 91 TRP A CA 1
ATOM 650 C C . TRP A 1 91 ? -5.867 11.516 7.664 1.00 82.94 91 TRP A C 1
ATOM 652 O O . TRP A 1 91 ? -4.796 11.182 7.166 1.00 82.94 91 TRP A O 1
ATOM 662 N N . GLY A 1 92 ? -6.750 12.250 6.978 1.00 87.00 92 GLY A N 1
ATOM 663 C CA . GLY A 1 92 ? -6.545 12.654 5.583 1.00 87.00 92 GLY A CA 1
ATOM 664 C C . GLY A 1 92 ? -5.277 13.488 5.360 1.00 87.00 92 GLY A C 1
ATOM 665 O O . GLY A 1 92 ? -4.516 13.216 4.430 1.00 87.00 92 GLY A O 1
ATOM 666 N N . ARG A 1 93 ? -5.008 14.466 6.239 1.00 88.69 93 ARG A N 1
ATOM 667 C CA . ARG A 1 93 ? -3.795 15.302 6.172 1.00 88.69 93 ARG A CA 1
ATOM 668 C C . ARG A 1 93 ? -2.546 14.492 6.487 1.00 88.69 93 ARG A C 1
ATOM 670 O O . ARG A 1 93 ? -1.559 14.607 5.767 1.00 88.69 93 ARG A O 1
ATOM 677 N N . VAL A 1 94 ? -2.610 13.641 7.512 1.00 89.75 94 VAL A N 1
ATOM 678 C CA . VAL A 1 94 ? -1.499 12.750 7.877 1.00 89.75 94 VAL A CA 1
ATOM 679 C C . VAL A 1 94 ? -1.102 11.883 6.686 1.00 89.75 94 VAL A C 1
ATOM 681 O O . VAL A 1 94 ? 0.066 11.843 6.311 1.00 89.75 94 VAL A O 1
ATOM 684 N N . ILE A 1 95 ? -2.076 11.247 6.036 1.00 91.00 95 ILE A N 1
ATOM 685 C CA . ILE A 1 95 ? -1.818 10.376 4.888 1.00 91.00 95 ILE A CA 1
ATOM 686 C C . ILE A 1 95 ? -1.289 11.163 3.700 1.00 91.00 95 ILE A C 1
ATOM 688 O O . ILE A 1 95 ? -0.418 10.666 2.998 1.00 91.00 95 ILE A O 1
ATOM 692 N N . ALA A 1 96 ? -1.768 12.387 3.474 1.00 92.38 96 ALA A N 1
ATOM 693 C CA . ALA A 1 96 ? -1.263 13.216 2.384 1.00 92.38 96 ALA A CA 1
ATOM 694 C C . ALA A 1 96 ? 0.235 13.489 2.556 1.00 92.38 96 ALA A C 1
ATOM 696 O O . ALA A 1 96 ? 1.007 13.283 1.621 1.00 92.38 96 ALA A O 1
ATOM 697 N N . VAL A 1 97 ? 0.659 13.856 3.770 1.00 93.12 97 VAL A N 1
ATOM 698 C CA . VAL A 1 97 ? 2.080 14.051 4.090 1.00 93.12 97 VAL A CA 1
ATOM 699 C C . VAL A 1 97 ? 2.861 12.746 3.929 1.00 93.12 97 VAL A C 1
ATOM 701 O O . VAL A 1 97 ? 3.917 12.738 3.305 1.00 93.12 97 VAL A O 1
ATOM 704 N N . VAL A 1 98 ? 2.329 11.631 4.428 1.00 93.00 98 VAL A N 1
ATOM 705 C CA . VAL A 1 98 ? 2.951 10.303 4.310 1.00 93.00 98 VAL A CA 1
ATOM 706 C C . VAL A 1 98 ? 3.127 9.876 2.850 1.00 93.00 98 VAL A C 1
ATOM 708 O O . VAL A 1 98 ? 4.192 9.384 2.486 1.00 93.00 98 VAL A O 1
ATOM 711 N N . VAL A 1 99 ? 2.126 10.101 1.999 1.00 93.44 99 VAL A N 1
ATOM 712 C CA . VAL A 1 99 ? 2.190 9.837 0.555 1.00 93.44 99 VAL A CA 1
ATOM 713 C C . VAL A 1 99 ? 3.287 10.677 -0.088 1.00 93.44 99 VAL A C 1
ATOM 715 O O . VAL A 1 99 ? 4.119 10.133 -0.807 1.00 93.44 99 VAL A O 1
ATOM 718 N N . VAL A 1 100 ? 3.348 11.978 0.213 1.00 94.50 100 VAL A N 1
ATOM 719 C CA . VAL A 1 100 ? 4.402 12.864 -0.308 1.00 94.50 100 VAL A CA 1
ATOM 720 C C . VAL A 1 100 ? 5.786 12.374 0.118 1.00 94.50 100 VAL A C 1
ATOM 722 O O . VAL A 1 100 ? 6.661 12.213 -0.729 1.00 94.50 100 VAL A O 1
ATOM 725 N N . VAL A 1 101 ? 5.981 12.056 1.400 1.00 94.62 101 VAL A N 1
ATOM 726 C CA . VAL A 1 101 ? 7.248 11.505 1.909 1.00 94.62 101 VAL A CA 1
ATOM 727 C C . VAL A 1 101 ? 7.587 10.179 1.229 1.00 94.62 101 VAL A C 1
ATOM 729 O O . VAL A 1 101 ? 8.728 9.973 0.831 1.00 94.62 101 VAL A O 1
ATOM 732 N N . GLY A 1 102 ? 6.604 9.299 1.032 1.00 93.50 102 GLY A N 1
ATOM 733 C CA . GLY A 1 102 ? 6.785 8.023 0.345 1.00 93.50 102 GLY A CA 1
ATOM 734 C C . GLY A 1 102 ? 7.179 8.175 -1.127 1.00 93.50 102 GLY A C 1
ATOM 735 O O . GLY A 1 102 ? 7.984 7.379 -1.616 1.00 93.50 102 GLY A O 1
ATOM 736 N N . VAL A 1 103 ? 6.651 9.189 -1.824 1.00 92.69 103 VAL A N 1
ATOM 737 C CA . VAL A 1 103 ? 7.056 9.546 -3.194 1.00 92.69 103 VAL A CA 1
ATOM 738 C C . VAL A 1 103 ? 8.476 10.100 -3.204 1.00 92.69 103 VAL A C 1
ATOM 740 O O . VAL A 1 103 ? 9.280 9.650 -4.011 1.00 92.69 103 VAL A O 1
ATOM 743 N N . LEU A 1 104 ? 8.817 11.017 -2.294 1.00 91.69 104 LEU A N 1
ATOM 744 C CA . LEU A 1 104 ? 10.165 11.592 -2.197 1.00 91.69 104 LEU A CA 1
ATOM 745 C C . LEU A 1 104 ? 11.219 10.527 -1.873 1.00 91.69 104 LEU A C 1
ATOM 747 O O . LEU A 1 104 ? 12.264 10.475 -2.516 1.00 91.69 104 LEU A O 1
ATOM 751 N N . ALA A 1 105 ? 10.913 9.631 -0.933 1.00 91.00 105 ALA A N 1
ATOM 752 C CA . ALA A 1 105 ? 11.757 8.498 -0.576 1.00 91.00 105 ALA A CA 1
ATOM 753 C C . ALA A 1 105 ? 12.042 7.595 -1.786 1.00 91.00 105 ALA A C 1
ATOM 755 O O . ALA A 1 105 ? 13.182 7.187 -1.996 1.00 91.00 105 ALA A O 1
ATOM 756 N N . ARG A 1 106 ? 11.035 7.344 -2.633 1.00 89.44 106 ARG A N 1
ATOM 757 C CA . ARG A 1 106 ? 11.193 6.587 -3.889 1.00 89.44 106 ARG A CA 1
ATOM 758 C C . ARG A 1 106 ? 11.878 7.384 -4.998 1.00 89.44 106 ARG A C 1
ATOM 760 O O . ARG A 1 106 ? 12.586 6.810 -5.821 1.00 89.44 106 ARG A O 1
ATOM 767 N N . GLY A 1 107 ? 11.714 8.704 -4.967 1.00 86.81 107 GLY A N 1
ATOM 768 C CA . GLY A 1 107 ? 12.372 9.689 -5.820 1.00 86.81 107 GLY A CA 1
ATOM 769 C C . GLY A 1 107 ? 13.893 9.677 -5.733 1.00 86.81 107 GLY A C 1
ATOM 770 O O . GLY A 1 107 ? 14.546 10.075 -6.691 1.00 86.81 107 GLY A O 1
ATOM 771 N N . THR A 1 108 ? 14.466 9.176 -4.636 1.00 81.62 108 THR A N 1
ATOM 772 C CA . THR A 1 108 ? 15.926 9.086 -4.461 1.00 81.62 108 THR A CA 1
ATOM 773 C C . THR A 1 108 ? 16.622 8.340 -5.603 1.00 81.62 108 THR A C 1
ATOM 775 O O . THR A 1 108 ? 17.656 8.800 -6.076 1.00 81.62 108 THR A O 1
ATOM 778 N N . MET A 1 109 ? 15.999 7.291 -6.154 1.00 75.06 109 MET A N 1
ATOM 779 C CA . MET A 1 109 ? 16.545 6.513 -7.282 1.00 75.06 109 MET A CA 1
ATOM 780 C C . MET A 1 109 ? 16.596 7.288 -8.604 1.00 75.06 109 MET A C 1
ATOM 782 O O . MET A 1 109 ? 17.280 6.878 -9.540 1.00 75.06 109 MET A O 1
ATOM 786 N N . ALA A 1 110 ? 15.852 8.391 -8.717 1.00 70.69 110 ALA A N 1
ATOM 787 C CA . ALA A 1 110 ? 15.889 9.248 -9.897 1.00 70.69 110 ALA A CA 1
ATOM 788 C C . ALA A 1 110 ? 17.220 10.010 -10.012 1.00 70.69 110 ALA A C 1
ATOM 790 O O . ALA A 1 110 ? 17.599 10.405 -11.112 1.00 70.69 110 ALA A O 1
ATOM 791 N N . PHE A 1 111 ? 17.910 10.215 -8.884 1.00 66.00 111 PHE A N 1
ATOM 792 C CA . PHE A 1 111 ? 19.115 11.038 -8.782 1.00 66.00 111 PHE A CA 1
ATOM 793 C C . PHE A 1 111 ? 20.413 10.229 -8.631 1.00 66.00 111 PHE A C 1
ATOM 795 O O . PHE A 1 111 ? 21.483 10.829 -8.597 1.00 66.00 111 PHE A O 1
ATOM 802 N N . GLY A 1 112 ? 20.347 8.893 -8.578 1.00 64.31 112 GLY A N 1
ATOM 803 C CA . GLY A 1 112 ? 21.523 8.022 -8.499 1.00 64.31 112 GLY A CA 1
ATOM 804 C C . GLY A 1 112 ? 21.404 6.915 -7.451 1.00 64.31 112 GLY A C 1
ATOM 805 O O . GLY A 1 112 ? 20.295 6.522 -7.088 1.00 64.31 112 GLY A O 1
ATOM 806 N N . GLU A 1 113 ? 22.568 6.404 -7.026 1.00 56.72 113 GLU A N 1
ATOM 807 C CA . GLU A 1 113 ? 22.731 5.321 -6.044 1.00 56.72 113 GLU A CA 1
ATOM 808 C C . GLU A 1 113 ? 21.830 5.531 -4.814 1.00 56.72 113 GLU A C 1
ATOM 810 O O . GLU A 1 113 ? 21.735 6.658 -4.307 1.00 56.72 113 GLU A O 1
ATOM 815 N N . PRO A 1 114 ? 21.203 4.460 -4.290 1.00 58.00 114 PRO A N 1
ATOM 816 C CA . PRO A 1 114 ? 20.601 4.504 -2.970 1.00 58.00 114 PRO A CA 1
ATOM 817 C C . PRO A 1 114 ? 21.608 5.107 -1.995 1.00 58.00 114 PRO A C 1
ATOM 819 O O . PRO A 1 114 ? 22.748 4.647 -1.934 1.00 58.00 114 PRO A O 1
ATOM 822 N N . GLY A 1 115 ? 21.206 6.086 -1.181 1.00 55.00 115 GLY A N 1
ATOM 823 C CA . GLY A 1 115 ? 21.980 6.363 0.030 1.00 55.00 115 GLY A CA 1
ATOM 824 C C . GLY A 1 115 ? 22.241 5.029 0.734 1.00 55.00 115 GLY A C 1
ATOM 825 O O . GLY A 1 115 ? 21.346 4.179 0.735 1.00 55.00 115 GLY A O 1
ATOM 826 N N . THR A 1 116 ? 23.456 4.821 1.255 1.00 54.72 116 THR A N 1
ATOM 827 C CA . THR A 1 116 ? 23.918 3.586 1.916 1.00 54.72 116 THR A CA 1
ATOM 828 C C . THR A 1 116 ? 23.135 3.338 3.199 1.00 54.72 116 THR A C 1
ATOM 830 O O . THR A 1 116 ? 23.612 3.449 4.326 1.00 54.72 116 THR A O 1
ATOM 833 N N . LEU A 1 117 ? 21.862 3.032 3.028 1.00 63.69 117 LEU A N 1
ATOM 834 C CA . LEU A 1 117 ? 20.965 2.669 4.083 1.00 63.69 117 LEU A CA 1
ATOM 835 C C . LEU A 1 117 ? 21.380 1.261 4.474 1.00 63.69 117 LEU A C 1
ATOM 837 O O . LEU A 1 117 ? 21.443 0.370 3.627 1.00 63.69 117 LEU A O 1
ATOM 841 N N . VAL A 1 118 ? 21.727 1.076 5.744 1.00 69.75 118 VAL A N 1
ATOM 842 C CA . VAL A 1 118 ? 22.113 -0.229 6.279 1.00 69.75 118 VAL A CA 1
ATOM 843 C C . VAL A 1 118 ? 20.855 -1.096 6.313 1.00 69.75 118 VAL A C 1
ATOM 845 O O . VAL A 1 118 ? 20.173 -1.184 7.332 1.00 69.75 118 VAL A O 1
ATOM 848 N N . VAL A 1 119 ? 20.524 -1.681 5.157 1.00 79.25 119 VAL A N 1
ATOM 849 C CA . VAL A 1 119 ? 19.254 -2.358 4.863 1.00 79.25 119 VAL A CA 1
ATOM 850 C C . VAL A 1 119 ? 18.911 -3.365 5.959 1.00 79.25 119 VAL A C 1
ATOM 852 O O . VAL A 1 119 ? 17.801 -3.340 6.486 1.00 79.25 119 VAL A O 1
ATOM 855 N N . GLY A 1 120 ? 19.892 -4.182 6.358 1.00 84.00 120 GLY A N 1
ATOM 856 C CA . GLY A 1 120 ? 19.741 -5.174 7.419 1.00 84.00 120 GLY A CA 1
ATOM 857 C C . GLY A 1 120 ? 19.295 -4.558 8.748 1.00 84.00 120 GLY A C 1
ATOM 858 O O . GLY A 1 120 ? 18.179 -4.796 9.212 1.00 84.00 120 GLY A O 1
ATOM 859 N N . SER A 1 121 ? 20.138 -3.706 9.339 1.00 85.06 121 SER A N 1
ATOM 860 C CA . SER A 1 121 ? 19.872 -3.074 10.638 1.00 85.06 121 SER A CA 1
ATOM 861 C C . SER A 1 121 ? 18.594 -2.238 10.632 1.00 85.06 121 SER A C 1
ATOM 863 O O . SER A 1 121 ? 17.808 -2.305 11.575 1.00 85.06 121 SER A O 1
ATOM 865 N N . THR A 1 122 ? 18.341 -1.479 9.564 1.00 87.00 122 THR A N 1
ATOM 866 C CA . THR A 1 122 ? 17.115 -0.685 9.449 1.00 87.00 122 THR A CA 1
ATOM 867 C C . THR A 1 122 ? 15.875 -1.569 9.363 1.00 87.00 122 THR A C 1
ATOM 869 O O . THR A 1 122 ? 14.871 -1.252 9.997 1.00 87.00 122 THR A O 1
ATOM 872 N N . SER A 1 123 ? 15.938 -2.694 8.645 1.00 87.50 123 SER A N 1
ATOM 873 C CA . SER A 1 123 ? 14.827 -3.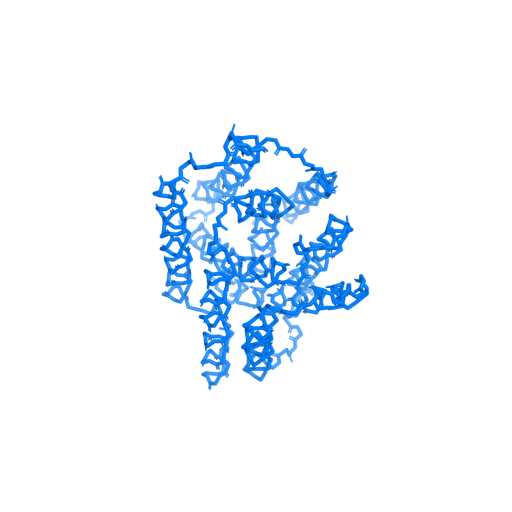645 8.570 1.00 87.50 123 SER A CA 1
ATOM 874 C C . SER A 1 123 ? 14.551 -4.310 9.923 1.00 87.50 123 SER A C 1
ATOM 876 O O . SER A 1 123 ? 13.389 -4.432 10.311 1.00 87.50 123 SER A O 1
ATOM 878 N N . VAL A 1 124 ? 15.592 -4.658 10.694 1.00 89.75 124 VAL A N 1
ATOM 879 C CA . VAL A 1 124 ? 15.425 -5.177 12.066 1.00 89.75 124 VAL A CA 1
ATOM 880 C C . VAL A 1 124 ? 14.775 -4.136 12.976 1.00 89.75 124 VAL A C 1
ATOM 882 O O . VAL A 1 124 ? 13.818 -4.457 13.678 1.00 89.75 124 VAL A O 1
ATOM 885 N N . LEU A 1 125 ? 15.247 -2.886 12.945 1.00 91.94 125 LEU A N 1
ATOM 886 C CA . LEU A 1 125 ? 14.691 -1.804 13.765 1.00 91.94 125 LEU A CA 1
ATOM 887 C C . LEU A 1 125 ? 13.235 -1.501 13.404 1.00 91.94 125 LEU A C 1
ATOM 889 O O . LEU A 1 125 ? 12.398 -1.354 14.294 1.00 91.94 125 LEU A O 1
ATOM 893 N N . LEU A 1 126 ? 12.919 -1.455 12.108 1.00 91.69 126 LEU A N 1
ATOM 894 C CA . LEU A 1 126 ? 11.551 -1.307 11.627 1.00 91.69 126 LEU A CA 1
ATOM 895 C C . LEU A 1 126 ? 10.680 -2.469 12.112 1.00 91.69 126 LEU A C 1
ATOM 897 O O . LEU A 1 126 ? 9.610 -2.239 12.667 1.00 91.69 126 LEU A O 1
ATOM 901 N N . GLY A 1 127 ? 11.145 -3.706 11.937 1.00 90.75 127 GLY A N 1
ATOM 902 C CA . GLY A 1 127 ? 10.417 -4.896 12.360 1.00 90.75 127 GLY A CA 1
ATOM 903 C C . GLY A 1 127 ? 10.146 -4.908 13.860 1.00 90.75 127 GLY A C 1
ATOM 904 O O . GLY A 1 127 ? 9.007 -5.114 14.273 1.00 90.75 127 GLY A O 1
ATOM 905 N N . ALA A 1 128 ? 11.150 -4.582 14.675 1.00 93.25 128 ALA A N 1
ATOM 906 C CA . ALA A 1 128 ? 11.001 -4.443 16.120 1.00 93.25 128 ALA A CA 1
ATOM 907 C C . ALA A 1 128 ? 9.996 -3.340 16.495 1.00 93.25 128 ALA A C 1
ATOM 909 O O . ALA A 1 128 ? 9.141 -3.558 17.354 1.00 93.25 128 ALA A O 1
ATOM 910 N N . ALA A 1 129 ? 10.038 -2.184 15.823 1.00 92.06 129 ALA A N 1
ATOM 911 C CA . ALA A 1 129 ? 9.086 -1.097 16.046 1.00 92.06 129 ALA A CA 1
ATOM 912 C C . ALA A 1 129 ? 7.646 -1.489 15.666 1.00 92.06 129 ALA A C 1
ATOM 914 O O . ALA A 1 129 ? 6.704 -1.150 16.384 1.00 92.06 129 ALA A O 1
ATOM 915 N N . VAL A 1 130 ? 7.463 -2.240 14.575 1.00 90.69 130 VAL A N 1
ATOM 916 C CA . VAL A 1 130 ? 6.152 -2.754 14.149 1.00 90.69 130 VAL A CA 1
ATOM 917 C C . VAL A 1 130 ? 5.623 -3.798 15.136 1.00 90.69 130 VAL A C 1
ATOM 919 O O . VAL A 1 130 ? 4.459 -3.717 15.526 1.00 90.69 130 VAL A O 1
ATOM 922 N N . LEU A 1 131 ? 6.464 -4.730 15.603 1.00 93.25 131 LEU A N 1
ATOM 923 C CA . LEU A 1 131 ? 6.095 -5.711 16.634 1.00 93.25 131 LEU A CA 1
ATOM 924 C C . LEU A 1 131 ? 5.705 -5.034 17.950 1.00 93.25 131 LEU A C 1
ATOM 926 O O . LEU A 1 131 ? 4.718 -5.406 18.583 1.00 93.25 131 LEU A O 1
ATOM 930 N N . TRP A 1 132 ? 6.447 -4.000 18.336 1.00 89.19 132 TRP A N 1
ATOM 931 C CA . TRP A 1 132 ? 6.114 -3.175 19.487 1.00 89.19 132 TRP A CA 1
ATOM 932 C C . TRP A 1 132 ? 4.766 -2.465 19.305 1.00 89.19 132 TRP A C 1
ATOM 934 O O . TRP A 1 132 ? 3.945 -2.462 20.221 1.00 89.19 132 TRP A O 1
ATOM 944 N N . GLY A 1 133 ? 4.496 -1.923 18.113 1.00 85.75 133 GLY A N 1
ATOM 945 C CA . GLY A 1 133 ? 3.201 -1.339 17.755 1.00 85.75 133 GLY A CA 1
ATOM 946 C C . GLY A 1 133 ? 2.045 -2.344 17.835 1.00 85.75 133 GLY A C 1
ATOM 947 O O . GLY A 1 133 ? 1.013 -2.033 18.430 1.00 85.75 133 GLY A O 1
ATOM 948 N N . ALA A 1 134 ? 2.235 -3.564 17.321 1.00 86.94 134 ALA A N 1
ATOM 949 C CA . ALA A 1 134 ? 1.284 -4.672 17.465 1.00 86.94 134 ALA A CA 1
ATOM 950 C C 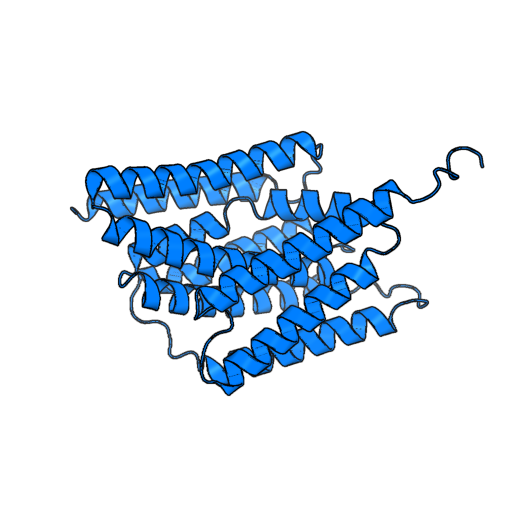. ALA A 1 134 ? 0.989 -4.984 18.938 1.00 86.94 134 ALA A C 1
ATOM 952 O O . ALA A 1 134 ? -0.168 -5.074 19.344 1.00 86.94 134 ALA A O 1
ATOM 953 N N . TRP A 1 135 ? 2.030 -5.104 19.758 1.00 85.25 135 TRP A N 1
ATOM 954 C CA . TRP A 1 135 ? 1.882 -5.385 21.183 1.00 85.25 135 TRP A CA 1
ATOM 955 C C . TRP A 1 135 ? 1.174 -4.256 21.944 1.00 85.25 135 TRP A C 1
ATOM 957 O O . TRP A 1 135 ? 0.327 -4.515 22.802 1.00 85.25 135 TRP A O 1
ATOM 967 N N . GLN A 1 136 ? 1.465 -2.994 21.609 1.00 81.38 136 GLN A N 1
ATOM 968 C CA . GLN A 1 136 ? 0.744 -1.852 22.171 1.00 81.38 136 GLN A CA 1
ATOM 969 C C . GLN A 1 136 ? -0.739 -1.857 21.798 1.00 81.38 136 GLN A C 1
ATOM 971 O O . GLN A 1 136 ? -1.558 -1.479 22.634 1.00 81.38 136 GLN A O 1
ATOM 976 N N . ALA A 1 137 ? -1.085 -2.265 20.574 1.00 75.75 137 ALA A N 1
ATOM 977 C CA . ALA A 1 137 ? -2.474 -2.366 20.143 1.00 75.75 137 ALA A CA 1
ATOM 978 C C . ALA A 1 137 ? -3.246 -3.380 21.004 1.00 75.75 137 ALA A C 1
ATOM 980 O O . ALA A 1 137 ? -4.294 -3.028 21.540 1.00 75.75 137 ALA A O 1
ATOM 981 N N . PHE A 1 138 ? -2.675 -4.567 21.251 1.00 76.56 138 PHE A N 1
ATOM 982 C CA . PHE A 1 138 ? -3.264 -5.568 22.152 1.00 76.56 138 PHE A CA 1
ATOM 983 C C . PHE A 1 138 ? -3.442 -5.056 23.586 1.00 76.56 138 PHE A C 1
ATOM 985 O O . PHE A 1 138 ? -4.472 -5.284 24.209 1.00 76.56 138 PHE A O 1
ATOM 992 N N . ARG A 1 139 ? -2.460 -4.324 24.128 1.00 76.44 139 ARG A N 1
ATOM 993 C CA . ARG A 1 139 ? -2.540 -3.803 25.505 1.00 76.44 139 ARG A CA 1
ATOM 994 C C . ARG A 1 139 ? -3.584 -2.703 25.714 1.00 76.44 139 ARG A C 1
ATOM 996 O O . ARG A 1 139 ? -3.869 -2.372 26.862 1.00 76.44 139 ARG A O 1
ATOM 1003 N N . ARG A 1 140 ? -4.099 -2.089 24.645 1.00 66.12 140 ARG A N 1
ATOM 1004 C CA . ARG A 1 140 ? -5.057 -0.974 24.725 1.00 66.12 140 ARG A CA 1
ATOM 1005 C C . ARG A 1 140 ? -6.520 -1.413 24.704 1.00 66.12 140 ARG A C 1
ATOM 1007 O O . ARG A 1 140 ? -7.381 -0.567 24.947 1.00 66.12 140 ARG A O 1
ATOM 1014 N N . GLU A 1 141 ? -6.818 -2.690 24.473 1.00 61.69 141 GLU A N 1
ATOM 1015 C CA . GLU A 1 141 ? -8.174 -3.219 24.643 1.00 61.69 141 GLU A CA 1
ATOM 1016 C C . GLU A 1 141 ? -8.632 -3.015 26.102 1.00 61.69 141 GLU A C 1
ATOM 1018 O O . GLU A 1 141 ? -8.030 -3.528 27.041 1.00 61.69 141 GLU A O 1
ATOM 1023 N N . GLY A 1 142 ? -9.669 -2.189 26.299 1.00 52.47 142 GLY A N 1
ATOM 1024 C CA . GLY A 1 142 ? -10.281 -1.920 27.609 1.00 52.47 142 GLY A CA 1
ATOM 1025 C C . GLY A 1 142 ? -9.865 -0.623 28.323 1.00 52.47 142 GLY A C 1
ATOM 1026 O O . GLY A 1 142 ? -10.437 -0.314 29.365 1.00 52.47 142 GLY A O 1
ATOM 1027 N N . SER A 1 143 ? -8.930 0.174 27.788 1.00 47.75 143 SER A N 1
ATOM 1028 C CA . SER A 1 143 ? -8.577 1.493 28.359 1.00 47.75 143 SER A CA 1
ATOM 1029 C C . SER A 1 143 ? -9.219 2.649 27.576 1.00 47.75 143 SER A C 1
ATOM 1031 O O . SER A 1 143 ? -9.211 2.606 26.344 1.00 47.75 143 SER A O 1
ATOM 1033 N N . PRO A 1 144 ? -9.732 3.716 28.229 1.00 42.81 144 PRO A N 1
ATOM 1034 C CA . PRO A 1 144 ? -10.227 4.888 27.512 1.00 42.81 144 PRO A CA 1
ATOM 1035 C C . PRO A 1 144 ? -9.092 5.494 26.666 1.00 42.81 144 PRO A C 1
ATOM 1037 O O . PRO A 1 144 ? -7.980 5.683 27.175 1.00 42.81 144 PRO A O 1
ATOM 1040 N N . PRO A 1 145 ? -9.328 5.785 25.375 1.00 53.88 145 PRO A N 1
ATOM 1041 C CA . PRO A 1 145 ? -8.280 6.257 24.487 1.00 53.88 145 PRO A CA 1
ATOM 1042 C C . PRO A 1 145 ? -7.791 7.633 24.945 1.00 53.88 145 PRO A C 1
ATOM 1044 O O . PRO A 1 145 ? -8.505 8.629 24.844 1.00 53.88 145 PRO A O 1
ATOM 1047 N N . ARG A 1 146 ? -6.536 7.725 25.400 1.00 53.75 146 ARG A N 1
ATOM 1048 C CA . ARG A 1 146 ? -5.821 9.003 25.327 1.00 53.75 146 ARG A CA 1
ATOM 1049 C C . ARG A 1 146 ? -5.660 9.300 23.846 1.00 53.75 146 ARG A C 1
ATOM 1051 O O . ARG A 1 146 ? -5.047 8.498 23.144 1.00 53.75 146 ARG A O 1
ATOM 1058 N N . ALA A 1 147 ? -6.227 10.409 23.377 1.00 54.28 147 ALA A N 1
ATOM 1059 C CA . ALA A 1 147 ? -6.031 10.864 22.010 1.00 54.28 147 ALA A CA 1
ATOM 1060 C C . ALA A 1 147 ? -4.522 10.938 21.750 1.00 54.28 147 ALA A C 1
ATOM 1062 O O . ALA A 1 147 ? -3.838 11.808 22.292 1.00 54.28 147 ALA A O 1
ATOM 1063 N N . ALA A 1 148 ? -3.988 9.979 20.986 1.00 61.62 148 ALA A N 1
ATOM 1064 C CA . ALA A 1 148 ? -2.630 10.080 20.490 1.00 61.62 148 ALA A CA 1
ATOM 1065 C C . ALA A 1 148 ? -2.572 11.403 19.734 1.00 61.62 148 ALA A C 1
ATOM 1067 O O . ALA A 1 148 ? -3.399 11.671 18.858 1.00 61.62 148 ALA A O 1
ATOM 1068 N N . SER A 1 149 ? -1.667 12.274 20.151 1.00 72.75 149 SER A N 1
ATOM 1069 C CA . SER A 1 149 ? -1.580 13.599 19.575 1.00 72.75 149 SER A CA 1
ATOM 1070 C C . SER A 1 149 ? -1.267 13.483 18.082 1.00 72.75 149 SER A C 1
ATOM 1072 O O . SER A 1 149 ? -0.490 12.625 17.657 1.00 72.75 149 SER A O 1
ATOM 1074 N N . ALA A 1 150 ? -1.873 14.346 17.265 1.00 75.94 150 ALA A N 1
ATOM 1075 C CA . ALA A 1 150 ? -1.726 14.292 15.809 1.00 75.94 150 ALA A CA 1
ATOM 1076 C C . ALA A 1 150 ? -0.249 14.281 15.359 1.00 75.94 150 ALA A C 1
ATOM 1078 O O . ALA A 1 150 ? 0.093 13.633 14.374 1.00 75.94 150 ALA A O 1
ATOM 1079 N N . HIS A 1 151 ? 0.640 14.922 16.125 1.00 80.62 151 HIS A N 1
ATOM 1080 C CA . HIS A 1 151 ? 2.080 14.935 15.871 1.00 80.62 151 HIS A CA 1
ATOM 1081 C C . HIS A 1 151 ? 2.764 13.574 16.065 1.00 80.62 151 HIS A C 1
ATOM 1083 O O . HIS A 1 151 ? 3.685 13.266 15.316 1.00 80.62 151 HIS A O 1
ATOM 1089 N N . LEU A 1 152 ? 2.323 12.743 17.017 1.00 83.31 152 LEU A N 1
ATOM 1090 C CA . LEU A 1 152 ? 2.867 11.390 17.189 1.00 83.31 152 LEU A CA 1
ATOM 1091 C C . LEU A 1 152 ? 2.493 10.509 15.998 1.00 83.31 152 LEU A C 1
ATOM 1093 O O . LEU A 1 152 ? 3.351 9.845 15.427 1.00 83.31 152 LEU A O 1
ATOM 1097 N N . VAL A 1 153 ? 1.226 10.559 15.586 1.00 86.19 153 VAL A N 1
ATOM 1098 C CA . VAL A 1 153 ? 0.728 9.791 14.438 1.00 86.19 153 VAL A CA 1
ATOM 1099 C C . VAL A 1 153 ? 1.408 10.242 13.147 1.00 86.19 153 VAL A C 1
ATOM 1101 O O . VAL A 1 153 ? 1.852 9.407 12.359 1.00 86.19 153 VAL A O 1
ATOM 1104 N N . LEU A 1 154 ? 1.552 11.557 12.956 1.00 89.50 154 LEU A N 1
ATOM 1105 C CA . LEU A 1 154 ? 2.297 12.120 11.836 1.00 89.50 154 LEU A CA 1
ATOM 1106 C C . LEU A 1 154 ? 3.764 11.683 11.864 1.00 89.50 154 LEU A C 1
ATOM 1108 O O . LEU A 1 154 ? 4.272 11.229 10.845 1.00 89.50 154 LEU A O 1
ATOM 1112 N N . GLY A 1 155 ? 4.429 11.764 13.020 1.00 90.44 155 GLY A N 1
ATOM 1113 C CA . GLY A 1 155 ? 5.823 11.356 13.183 1.00 90.44 155 GLY A CA 1
ATOM 1114 C C . GLY A 1 155 ? 6.047 9.881 12.846 1.00 90.44 155 GLY A C 1
ATOM 1115 O O . GLY A 1 155 ? 6.927 9.563 12.047 1.00 90.44 155 GLY A O 1
ATOM 1116 N N . THR A 1 156 ? 5.216 8.980 13.381 1.00 88.56 156 THR A N 1
ATOM 1117 C CA . THR A 1 156 ? 5.281 7.544 13.064 1.00 88.56 156 THR A CA 1
ATOM 1118 C C . THR A 1 156 ? 5.007 7.282 11.588 1.00 88.56 156 THR A C 1
ATOM 1120 O O . THR A 1 156 ? 5.746 6.529 10.956 1.00 88.56 156 THR A O 1
ATOM 1123 N N . GLY A 1 157 ? 3.981 7.920 11.020 1.00 92.00 157 GLY A N 1
ATOM 1124 C CA . GLY A 1 157 ? 3.638 7.764 9.611 1.00 92.00 157 GLY A CA 1
ATOM 1125 C C . GLY A 1 157 ? 4.757 8.232 8.683 1.00 92.00 157 GLY A C 1
ATOM 1126 O O . GLY A 1 157 ? 5.125 7.507 7.764 1.00 92.00 157 GLY A O 1
ATOM 1127 N N . VAL A 1 158 ? 5.322 9.416 8.931 1.00 94.38 158 VAL A N 1
ATOM 1128 C CA . VAL A 1 158 ? 6.423 9.990 8.140 1.00 94.38 158 VAL A CA 1
ATOM 1129 C C . VAL A 1 158 ? 7.661 9.105 8.213 1.00 94.38 158 VAL A C 1
ATOM 1131 O O . VAL A 1 158 ? 8.253 8.803 7.178 1.00 94.38 158 VAL A O 1
ATOM 1134 N N . LEU A 1 159 ? 8.025 8.639 9.411 1.00 92.88 159 LEU A N 1
ATOM 1135 C CA . LEU A 1 159 ? 9.166 7.746 9.590 1.00 92.88 159 LEU A CA 1
ATOM 1136 C C . LEU A 1 159 ? 8.961 6.421 8.845 1.00 92.88 159 LEU A C 1
ATOM 1138 O O . LEU A 1 159 ? 9.837 6.001 8.091 1.00 92.88 159 LEU A O 1
ATOM 1142 N N . ALA A 1 160 ? 7.796 5.786 9.014 1.00 93.25 160 ALA A N 1
ATOM 1143 C CA . ALA A 1 160 ? 7.467 4.542 8.324 1.00 93.25 160 ALA A CA 1
ATOM 1144 C C . ALA A 1 160 ? 7.497 4.726 6.800 1.00 93.25 160 ALA A C 1
ATOM 1146 O O . ALA A 1 160 ? 8.074 3.902 6.095 1.00 93.25 160 ALA A O 1
ATOM 1147 N N . ALA A 1 161 ? 6.937 5.828 6.294 1.00 94.50 161 ALA A N 1
ATOM 1148 C CA . ALA A 1 161 ? 6.912 6.150 4.872 1.00 94.50 161 ALA A CA 1
ATOM 1149 C C . ALA A 1 161 ? 8.309 6.369 4.289 1.00 94.50 161 ALA A C 1
ATOM 1151 O O . ALA A 1 161 ? 8.593 5.879 3.196 1.00 94.50 161 ALA A O 1
ATOM 1152 N N . ALA A 1 162 ? 9.177 7.073 5.017 1.00 92.69 162 ALA A N 1
ATOM 1153 C CA . ALA A 1 162 ? 10.554 7.305 4.610 1.00 92.69 162 ALA A CA 1
ATOM 1154 C C . ALA A 1 162 ? 11.344 5.991 4.579 1.00 92.69 162 ALA A C 1
ATOM 1156 O O . ALA A 1 162 ? 11.941 5.662 3.558 1.00 92.69 162 ALA A O 1
ATOM 1157 N N . VAL A 1 163 ? 11.298 5.206 5.660 1.00 90.88 163 VAL A N 1
ATOM 1158 C CA . VAL A 1 163 ? 12.049 3.946 5.770 1.00 90.88 163 VAL A CA 1
ATOM 1159 C C . VAL A 1 163 ? 11.572 2.925 4.737 1.00 90.88 163 VAL A C 1
ATOM 1161 O O . VAL A 1 163 ? 12.376 2.432 3.949 1.00 90.88 163 VAL A O 1
ATOM 1164 N N . LEU A 1 164 ? 10.270 2.631 4.690 1.00 91.56 164 LEU A N 1
ATOM 1165 C CA . LEU A 1 164 ? 9.708 1.684 3.721 1.00 91.56 164 LEU A CA 1
ATOM 1166 C C . LEU A 1 164 ? 9.866 2.189 2.283 1.00 91.56 164 LEU A C 1
ATOM 1168 O O . LEU A 1 164 ? 10.162 1.408 1.379 1.00 91.56 164 LEU A O 1
ATOM 1172 N N . GLY A 1 165 ? 9.711 3.496 2.062 1.00 91.88 165 GLY A N 1
ATOM 1173 C CA . GLY A 1 165 ? 9.908 4.120 0.759 1.00 91.88 165 GLY A CA 1
ATOM 1174 C C . GLY A 1 165 ? 11.336 3.967 0.251 1.00 91.88 165 GLY A C 1
ATOM 1175 O O . GLY A 1 165 ? 11.520 3.528 -0.877 1.00 91.88 165 GLY A O 1
ATOM 1176 N N . LEU A 1 166 ? 12.338 4.244 1.086 1.00 89.56 166 LEU A N 1
ATOM 1177 C CA . LEU A 1 166 ? 13.747 4.093 0.719 1.00 89.56 166 LEU A CA 1
ATOM 1178 C C . LEU A 1 166 ? 14.106 2.621 0.487 1.00 89.56 166 LEU A C 1
ATOM 1180 O O . LEU A 1 166 ? 14.706 2.291 -0.529 1.00 89.56 166 LEU A O 1
ATOM 1184 N N . MET A 1 167 ? 13.682 1.719 1.378 1.00 87.69 167 MET A N 1
ATOM 1185 C CA . MET A 1 167 ? 13.948 0.282 1.238 1.00 87.69 167 MET A CA 1
ATOM 1186 C C . MET A 1 167 ? 13.310 -0.314 -0.018 1.00 87.69 167 MET A C 1
ATOM 1188 O O . MET A 1 167 ? 13.953 -1.085 -0.731 1.00 87.69 167 MET A O 1
ATOM 1192 N N . SER A 1 168 ? 12.057 0.048 -0.308 1.00 89.75 168 SER A N 1
ATOM 1193 C CA . SER A 1 168 ? 11.371 -0.412 -1.519 1.00 89.75 168 SER A CA 1
ATOM 1194 C C . SER A 1 168 ? 11.968 0.187 -2.784 1.00 89.75 168 SER A C 1
ATOM 1196 O O . SER A 1 168 ? 12.052 -0.518 -3.783 1.00 89.75 168 SER A O 1
ATOM 1198 N N . ALA A 1 169 ? 12.440 1.433 -2.745 1.00 89.19 169 ALA A N 1
ATOM 1199 C CA . ALA A 1 169 ? 13.122 2.057 -3.870 1.00 89.19 169 ALA A CA 1
ATOM 1200 C C . ALA A 1 169 ? 14.432 1.334 -4.206 1.00 89.19 169 ALA A C 1
ATOM 1202 O O . ALA A 1 169 ? 14.651 0.983 -5.365 1.00 89.19 169 ALA A O 1
ATOM 1203 N N . SER A 1 170 ? 15.249 1.026 -3.192 1.00 86.12 170 SER A N 1
ATOM 1204 C CA . SER A 1 170 ? 16.487 0.258 -3.367 1.00 86.12 170 SER A CA 1
ATOM 1205 C C . SER A 1 170 ? 16.213 -1.153 -3.890 1.00 86.12 170 SER A C 1
ATOM 1207 O O . SER A 1 170 ? 16.875 -1.608 -4.819 1.00 86.12 170 SER A O 1
ATOM 1209 N N . ALA A 1 171 ? 15.210 -1.844 -3.337 1.00 86.56 171 ALA A N 1
ATOM 1210 C CA . ALA A 1 171 ? 14.834 -3.186 -3.785 1.00 86.56 171 ALA A CA 1
ATOM 1211 C C . ALA A 1 171 ? 14.268 -3.182 -5.216 1.00 86.56 171 ALA A C 1
ATOM 1213 O O . ALA A 1 171 ? 14.645 -4.020 -6.032 1.00 86.56 171 ALA A O 1
ATOM 1214 N N . ALA A 1 172 ? 13.410 -2.215 -5.552 1.00 88.81 172 ALA A N 1
ATOM 1215 C CA . ALA A 1 172 ? 12.885 -2.062 -6.902 1.00 88.81 172 ALA A CA 1
ATOM 1216 C C . ALA A 1 172 ? 14.010 -1.768 -7.900 1.00 88.81 172 ALA A C 1
ATOM 1218 O O . ALA A 1 172 ? 14.021 -2.360 -8.971 1.00 88.81 172 ALA A O 1
ATOM 1219 N N . HIS A 1 173 ? 14.977 -0.917 -7.545 1.00 88.06 173 HIS A N 1
ATOM 1220 C CA . HIS A 1 173 ? 16.136 -0.630 -8.390 1.00 88.06 173 HIS A CA 1
ATOM 1221 C C . HIS A 1 173 ? 17.014 -1.862 -8.631 1.00 88.06 173 HIS A C 1
ATOM 1223 O O . HIS A 1 173 ? 17.392 -2.122 -9.773 1.00 88.06 173 HIS A O 1
ATOM 1229 N N . ALA A 1 174 ? 17.278 -2.650 -7.584 1.00 86.56 174 ALA A N 1
ATOM 1230 C CA . ALA A 1 174 ? 18.052 -3.886 -7.689 1.00 86.56 174 ALA A CA 1
ATOM 1231 C C . ALA A 1 174 ? 17.425 -4.882 -8.680 1.00 86.56 174 ALA A C 1
ATOM 1233 O O . ALA A 1 174 ? 18.134 -5.526 -9.449 1.00 86.56 174 ALA A O 1
ATOM 1234 N N . VAL A 1 175 ? 16.092 -4.972 -8.706 1.00 87.31 175 VAL A N 1
ATOM 1235 C CA . VAL A 1 175 ? 15.362 -5.886 -9.598 1.00 87.31 175 VAL A CA 1
ATOM 1236 C C . VAL A 1 175 ? 15.166 -5.301 -11.002 1.00 87.31 175 VAL A C 1
ATOM 1238 O O . VAL A 1 175 ? 15.190 -6.033 -11.993 1.00 87.31 175 VAL A O 1
ATOM 1241 N N . THR A 1 176 ? 14.970 -3.985 -11.129 1.00 89.06 176 THR A N 1
ATOM 1242 C CA . THR A 1 176 ? 14.715 -3.349 -12.431 1.00 89.06 176 THR A CA 1
ATOM 1243 C C . THR A 1 176 ? 15.985 -3.048 -13.221 1.00 89.06 176 THR A C 1
ATOM 1245 O O . THR A 1 176 ? 15.915 -2.887 -14.444 1.00 89.06 176 THR A O 1
ATOM 1248 N N . GLY A 1 177 ? 17.125 -2.901 -12.540 1.00 87.38 177 GLY A N 1
ATOM 1249 C CA . GLY A 1 177 ? 18.390 -2.450 -13.120 1.00 87.38 177 GLY A CA 1
ATOM 1250 C C . GLY A 1 177 ? 18.331 -1.033 -13.703 1.00 87.38 177 GLY A C 1
ATOM 1251 O O . GLY A 1 177 ? 19.170 -0.669 -14.524 1.00 87.38 177 GLY A O 1
ATOM 1252 N N . SER A 1 178 ? 17.307 -0.241 -13.363 1.00 86.69 178 SER A N 1
ATOM 1253 C CA . SER A 1 178 ? 17.141 1.118 -13.886 1.00 86.69 178 SER A CA 1
ATOM 1254 C C . SER A 1 178 ? 16.389 2.025 -12.912 1.00 86.69 178 SER A C 1
ATOM 1256 O O . SER A 1 178 ? 15.267 1.741 -12.488 1.00 86.69 178 SER A O 1
ATOM 1258 N N . GLY A 1 179 ? 17.008 3.164 -12.582 1.00 87.06 179 GLY A N 1
ATOM 1259 C CA . GLY A 1 179 ? 16.446 4.188 -11.688 1.00 87.06 179 GLY A CA 1
ATOM 1260 C C . GLY A 1 179 ? 15.078 4.700 -12.144 1.00 87.06 179 GLY A C 1
ATOM 1261 O O . GLY A 1 179 ? 14.129 4.645 -11.362 1.00 87.06 179 GLY A O 1
ATOM 1262 N N . PRO A 1 180 ? 14.913 5.099 -13.419 1.00 87.19 180 PRO A N 1
ATOM 1263 C CA . PRO A 1 180 ? 13.627 5.578 -13.914 1.00 87.19 180 PRO A CA 1
ATOM 1264 C C . PRO A 1 180 ? 12.514 4.521 -13.854 1.00 87.19 180 PRO A C 1
ATOM 1266 O O . PRO A 1 180 ? 11.391 4.840 -13.472 1.00 87.19 180 PRO A O 1
ATOM 1269 N N . LEU A 1 181 ? 12.807 3.253 -14.164 1.00 88.69 181 LEU A N 1
ATOM 1270 C CA . LEU A 1 181 ? 11.800 2.187 -14.109 1.00 88.69 181 LEU A CA 1
ATOM 1271 C C . LEU A 1 181 ? 11.405 1.862 -12.663 1.00 88.69 181 LEU A C 1
ATOM 1273 O O . LEU A 1 181 ? 10.222 1.672 -12.387 1.00 88.69 181 LEU A O 1
ATOM 1277 N N . ALA A 1 182 ? 12.375 1.860 -11.740 1.00 89.69 182 ALA A N 1
ATOM 1278 C CA . ALA A 1 182 ? 12.128 1.707 -10.306 1.00 89.69 182 ALA A CA 1
ATOM 1279 C C . ALA A 1 182 ? 11.278 2.855 -9.746 1.00 89.69 182 ALA A C 1
ATOM 1281 O O . ALA A 1 182 ? 10.354 2.612 -8.974 1.00 89.69 182 ALA A O 1
ATOM 1282 N N . LEU A 1 183 ? 11.541 4.092 -10.179 1.00 90.00 183 LEU A N 1
ATOM 1283 C CA . LEU A 1 183 ? 10.745 5.257 -9.803 1.00 90.00 183 LEU A CA 1
ATOM 1284 C C . LEU A 1 183 ? 9.297 5.118 -10.275 1.00 90.00 183 LEU A C 1
ATOM 1286 O O . LEU A 1 183 ? 8.377 5.293 -9.479 1.00 90.00 183 LEU A O 1
ATOM 1290 N N . VAL A 1 184 ? 9.087 4.792 -11.554 1.00 91.50 184 VAL A N 1
ATOM 1291 C CA . VAL A 1 184 ? 7.737 4.638 -12.113 1.00 91.50 184 VAL A CA 1
ATOM 1292 C C . VAL A 1 184 ? 6.976 3.529 -11.389 1.00 91.50 184 VAL A C 1
ATOM 1294 O O . VAL A 1 184 ? 5.848 3.749 -10.950 1.00 91.50 184 VAL A O 1
ATOM 1297 N N . ALA A 1 185 ? 7.609 2.372 -11.195 1.00 92.12 185 ALA A N 1
ATOM 1298 C CA . ALA A 1 185 ? 7.059 1.269 -10.414 1.00 92.12 185 ALA A CA 1
ATOM 1299 C C . ALA A 1 185 ? 6.702 1.696 -8.979 1.00 92.12 185 ALA A C 1
ATOM 1301 O O . ALA A 1 185 ? 5.602 1.425 -8.496 1.00 92.12 185 ALA A O 1
ATOM 1302 N N . GLY A 1 186 ? 7.605 2.417 -8.317 1.00 92.69 186 GLY A N 1
ATOM 1303 C CA . GLY A 1 186 ? 7.430 2.897 -6.954 1.00 92.69 186 GLY A CA 1
ATOM 1304 C C . GLY A 1 186 ? 6.282 3.891 -6.799 1.00 92.69 186 GLY A C 1
ATOM 1305 O O . GLY A 1 186 ? 5.480 3.768 -5.874 1.00 92.69 186 GLY A O 1
ATOM 1306 N N . VAL A 1 187 ? 6.185 4.870 -7.697 1.00 92.88 187 VAL A N 1
ATOM 1307 C CA . VAL A 1 187 ? 5.132 5.889 -7.639 1.00 92.88 187 VAL A CA 1
ATOM 1308 C C . VAL A 1 187 ? 3.779 5.294 -8.019 1.00 92.88 187 VAL A C 1
ATOM 1310 O O . VAL A 1 187 ? 2.804 5.547 -7.317 1.00 92.88 187 VAL A O 1
ATOM 1313 N N . LEU A 1 188 ? 3.704 4.441 -9.049 1.00 93.69 188 LEU A N 1
ATOM 1314 C CA . LEU A 1 188 ? 2.461 3.739 -9.401 1.00 93.69 188 LEU A CA 1
ATOM 1315 C C . LEU A 1 188 ? 1.946 2.851 -8.268 1.00 93.69 188 LEU A C 1
ATOM 1317 O O . LEU A 1 188 ? 0.738 2.707 -8.116 1.00 93.69 188 LEU A O 1
ATOM 1321 N N . ALA A 1 189 ? 2.837 2.287 -7.453 1.00 92.94 189 ALA A N 1
ATOM 1322 C CA . ALA A 1 189 ? 2.450 1.542 -6.262 1.00 92.94 189 ALA A CA 1
ATOM 1323 C C . ALA A 1 189 ? 1.886 2.426 -5.132 1.00 92.94 189 ALA A C 1
ATOM 1325 O O . ALA A 1 189 ? 1.272 1.886 -4.216 1.00 92.94 189 ALA A O 1
ATOM 1326 N N . LEU A 1 190 ? 2.105 3.749 -5.157 1.00 92.81 190 LEU A N 1
ATOM 1327 C CA . LEU A 1 190 ? 1.564 4.708 -4.181 1.00 92.81 190 LEU A CA 1
ATOM 1328 C C . LEU A 1 190 ? 0.303 5.428 -4.669 1.00 92.81 190 LEU A C 1
ATOM 1330 O O . LEU A 1 190 ? -0.475 5.926 -3.857 1.00 92.81 190 LEU A O 1
ATOM 1334 N N . VAL A 1 191 ? 0.109 5.535 -5.983 1.00 90.31 191 VAL A N 1
ATOM 1335 C CA . VAL A 1 191 ? -1.079 6.179 -6.550 1.00 90.31 191 VAL A CA 1
ATOM 1336 C C . VAL A 1 191 ? -2.325 5.415 -6.095 1.00 90.31 191 VAL A C 1
ATOM 1338 O O . VAL A 1 191 ? -2.443 4.214 -6.318 1.00 90.31 191 VAL A O 1
ATOM 1341 N N . GLY A 1 192 ? -3.265 6.118 -5.459 1.00 87.62 192 GLY A N 1
ATOM 1342 C CA . GLY A 1 192 ? -4.487 5.514 -4.922 1.00 87.62 192 GLY A CA 1
ATOM 1343 C C . GLY A 1 192 ? -4.480 5.287 -3.427 1.00 87.62 192 GLY A C 1
ATOM 1344 O O . GLY A 1 192 ? -5.504 4.887 -2.873 1.00 87.62 192 GLY A O 1
ATOM 1345 N N . PHE A 1 193 ? -3.365 5.559 -2.755 1.00 91.94 193 PHE A N 1
ATOM 1346 C CA . PHE A 1 193 ? -3.207 5.279 -1.338 1.00 91.94 193 PHE A CA 1
ATOM 1347 C C . PHE A 1 193 ? -4.282 5.943 -0.467 1.00 91.94 193 PHE A C 1
ATOM 1349 O O . PHE A 1 193 ? -4.797 5.308 0.453 1.00 91.94 193 PHE A O 1
ATOM 1356 N N . GLN A 1 194 ? -4.704 7.172 -0.795 1.00 90.25 194 GLN A N 1
ATOM 1357 C CA . GLN A 1 194 ? -5.800 7.853 -0.088 1.00 90.25 194 GLN A CA 1
ATOM 1358 C C . GLN A 1 194 ? -7.122 7.080 -0.190 1.00 90.25 194 GLN A C 1
ATOM 1360 O O . GLN A 1 194 ? -7.850 6.917 0.793 1.00 90.25 194 GLN A O 1
ATOM 1365 N N . HIS A 1 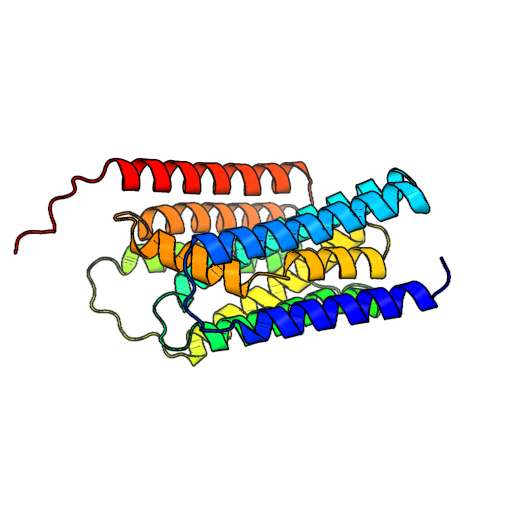195 ? -7.421 6.567 -1.385 1.00 90.94 195 HIS A N 1
ATOM 1366 C CA . HIS A 1 195 ? -8.632 5.800 -1.659 1.00 90.94 195 HIS A CA 1
ATOM 1367 C C . HIS A 1 195 ? -8.587 4.417 -1.010 1.00 90.94 195 HIS A C 1
ATOM 1369 O O . HIS A 1 195 ? -9.593 3.984 -0.444 1.00 90.94 195 HIS A O 1
ATOM 1375 N N . VAL A 1 196 ? -7.431 3.745 -1.057 1.00 90.81 196 VAL A N 1
ATOM 1376 C CA . VAL A 1 196 ? -7.216 2.451 -0.398 1.00 90.81 196 VAL A CA 1
ATOM 1377 C C . VAL A 1 196 ? -7.376 2.601 1.111 1.00 90.81 196 VAL A C 1
ATOM 1379 O O . VAL A 1 196 ? -8.143 1.852 1.709 1.00 90.81 196 VAL A O 1
ATOM 1382 N N . PHE A 1 197 ? -6.735 3.595 1.731 1.00 90.69 197 PHE A N 1
ATOM 1383 C CA . PHE A 1 197 ? -6.869 3.814 3.169 1.00 90.69 197 PHE A CA 1
ATOM 1384 C C . PHE A 1 197 ? -8.308 4.119 3.573 1.00 90.69 197 PHE A C 1
ATOM 1386 O O . PHE A 1 197 ? -8.824 3.494 4.496 1.00 90.69 197 PHE A O 1
ATOM 1393 N N . GLY A 1 198 ? -8.979 5.041 2.875 1.00 87.69 198 GLY A N 1
ATOM 1394 C CA . GLY A 1 198 ? -10.376 5.368 3.163 1.00 87.69 198 GLY A CA 1
ATOM 1395 C C . GLY A 1 198 ? -11.297 4.152 3.032 1.00 87.69 198 GLY A C 1
ATOM 1396 O O . GLY A 1 198 ? -12.148 3.925 3.893 1.00 87.69 198 GLY A O 1
ATOM 1397 N N . LEU A 1 199 ? -11.090 3.333 1.994 1.00 88.94 199 LEU A N 1
ATOM 1398 C CA . LEU A 1 199 ? -11.836 2.095 1.778 1.00 88.94 199 LEU A CA 1
ATOM 1399 C C . LEU A 1 199 ? -11.588 1.082 2.899 1.00 88.94 199 LEU A C 1
ATOM 1401 O O . LEU A 1 199 ? -12.548 0.617 3.508 1.00 88.94 199 LEU A O 1
ATOM 1405 N N . VAL A 1 200 ? -10.327 0.755 3.193 1.00 88.12 200 VAL A N 1
ATOM 1406 C CA . VAL A 1 200 ? -9.986 -0.257 4.201 1.00 88.12 200 VAL A CA 1
ATOM 1407 C C . VAL A 1 200 ? -10.404 0.205 5.594 1.00 88.12 200 VAL A C 1
ATOM 1409 O O . VAL A 1 200 ? -11.023 -0.571 6.312 1.00 88.12 200 VAL A O 1
ATOM 1412 N N . ARG A 1 201 ? -10.194 1.477 5.956 1.00 87.50 201 ARG A N 1
ATOM 1413 C CA . ARG A 1 201 ? -10.709 2.049 7.211 1.00 87.50 201 ARG A CA 1
ATOM 1414 C C . ARG A 1 201 ? -12.229 1.900 7.311 1.00 87.50 201 ARG A C 1
ATOM 1416 O O . ARG A 1 201 ? -12.734 1.474 8.345 1.00 87.50 201 ARG A O 1
ATOM 1423 N N . GLY A 1 202 ? -12.957 2.226 6.240 1.00 84.25 202 GLY A N 1
ATOM 1424 C CA . GLY A 1 202 ? -14.415 2.096 6.192 1.00 84.25 202 GLY A CA 1
ATOM 1425 C C . GLY A 1 202 ? -14.909 0.648 6.282 1.00 84.25 202 GLY A C 1
ATOM 1426 O O . GLY A 1 202 ? -15.982 0.407 6.832 1.00 84.25 202 GLY A O 1
ATOM 1427 N N . LEU A 1 203 ? -14.136 -0.314 5.770 1.00 84.62 203 LEU A N 1
ATOM 1428 C CA . LEU A 1 203 ? -14.414 -1.746 5.916 1.00 84.62 203 LEU A CA 1
ATOM 1429 C C . LEU A 1 203 ? -14.116 -2.238 7.334 1.00 84.62 203 LEU A C 1
ATOM 1431 O O . LEU A 1 203 ? -14.964 -2.900 7.926 1.00 84.62 203 LEU A O 1
ATOM 1435 N N . LEU A 1 204 ? -12.963 -1.871 7.899 1.00 82.56 204 LEU A N 1
ATOM 1436 C CA . LEU A 1 204 ? -12.566 -2.236 9.260 1.00 82.56 204 LEU A CA 1
ATOM 1437 C C . LEU A 1 204 ? -13.552 -1.697 10.303 1.00 82.56 204 LEU A C 1
ATOM 1439 O O . LEU A 1 204 ? -13.882 -2.407 11.241 1.00 82.56 204 LEU A O 1
ATOM 1443 N N . ALA A 1 205 ? -14.113 -0.501 10.100 1.00 82.12 205 ALA A N 1
ATOM 1444 C CA . ALA A 1 205 ? -15.151 0.052 10.974 1.00 82.12 205 ALA A CA 1
ATOM 1445 C C . ALA A 1 205 ? -16.436 -0.802 11.048 1.00 82.12 205 ALA A C 1
ATOM 1447 O O . ALA A 1 205 ? -17.262 -0.591 11.931 1.00 82.12 205 ALA A O 1
ATOM 1448 N N . ARG A 1 206 ? -16.628 -1.749 10.119 1.00 82.75 206 ARG A N 1
ATOM 1449 C CA . ARG A 1 206 ? -17.773 -2.674 10.088 1.00 82.75 206 ARG A CA 1
ATOM 1450 C C . ARG A 1 206 ? -17.430 -4.077 10.585 1.00 82.75 206 ARG A C 1
ATOM 1452 O O . ARG A 1 206 ? -18.317 -4.923 10.632 1.00 82.75 206 ARG A O 1
ATOM 1459 N N . MET A 1 207 ? -16.165 -4.341 10.903 1.00 79.75 207 MET A N 1
ATOM 1460 C CA . MET A 1 207 ? -15.692 -5.646 11.351 1.00 79.75 207 MET A CA 1
ATOM 1461 C C . MET A 1 207 ? -15.573 -5.642 12.883 1.00 79.75 207 MET A C 1
ATOM 1463 O O . MET A 1 207 ? -14.824 -4.820 13.412 1.00 79.75 207 MET A O 1
ATOM 1467 N N . PRO A 1 208 ? -16.259 -6.551 13.604 1.00 76.94 208 PRO A N 1
ATOM 1468 C CA . PRO A 1 208 ? -16.142 -6.655 15.062 1.00 76.94 208 PRO A CA 1
ATOM 1469 C C . PRO A 1 208 ? -14.699 -6.921 15.514 1.00 76.94 208 PRO A C 1
ATOM 1471 O O . PRO A 1 208 ? -14.213 -6.292 16.448 1.00 76.94 208 PRO A O 1
ATOM 1474 N N . ASP A 1 209 ? -13.993 -7.784 14.778 1.00 76.44 209 ASP A N 1
ATOM 1475 C CA . ASP A 1 209 ? -12.642 -8.250 15.111 1.00 76.44 209 ASP A CA 1
ATOM 1476 C C . ASP A 1 209 ? -11.537 -7.494 14.348 1.00 76.44 209 ASP A C 1
ATOM 1478 O O . ASP A 1 209 ? -10.422 -7.997 14.183 1.00 76.44 209 ASP A O 1
ATOM 1482 N N . ALA A 1 210 ? -11.826 -6.283 13.849 1.00 77.62 210 ALA A N 1
ATOM 1483 C CA . ALA A 1 210 ? -10.853 -5.471 13.110 1.00 77.62 210 ALA A CA 1
ATOM 1484 C C . ALA A 1 210 ? -9.500 -5.298 13.834 1.00 77.62 210 ALA A C 1
ATOM 1486 O O . ALA A 1 210 ? -8.467 -5.434 13.168 1.00 77.62 210 ALA A O 1
ATOM 1487 N N . PRO A 1 211 ? -9.455 -5.035 15.161 1.00 80.44 211 PRO A N 1
ATOM 1488 C CA . PRO A 1 211 ? -8.190 -4.891 15.881 1.00 80.44 211 PRO A CA 1
ATOM 1489 C C . PRO A 1 211 ? -7.356 -6.175 15.873 1.00 80.44 211 PRO A C 1
ATOM 1491 O O . PRO A 1 211 ? -6.150 -6.119 15.637 1.00 80.44 211 PRO A O 1
ATOM 1494 N N . VAL A 1 212 ? -8.005 -7.331 16.052 1.00 80.88 212 VAL A N 1
ATOM 1495 C CA . VAL A 1 212 ? -7.351 -8.647 16.063 1.00 80.88 212 VAL A CA 1
ATOM 1496 C C . VAL A 1 212 ? -6.743 -8.950 14.697 1.00 80.88 212 VAL A C 1
ATOM 1498 O O . VAL A 1 212 ? -5.565 -9.298 14.606 1.00 80.88 212 VAL A O 1
ATOM 1501 N N . GLY A 1 213 ? -7.514 -8.755 13.621 1.00 80.88 213 GLY A N 1
ATOM 1502 C CA . GLY A 1 213 ? -7.024 -8.945 12.255 1.00 80.88 213 GLY A CA 1
ATOM 1503 C C . GLY A 1 213 ? -5.825 -8.048 11.947 1.00 80.88 213 GLY A C 1
ATOM 1504 O O . GLY A 1 213 ? -4.806 -8.522 11.445 1.00 80.88 213 GLY A O 1
ATOM 1505 N N . LEU A 1 214 ? -5.902 -6.767 12.315 1.00 85.19 214 LEU A N 1
ATOM 1506 C CA . LEU A 1 214 ? -4.811 -5.816 12.113 1.00 85.19 214 LEU A CA 1
ATOM 1507 C C . LEU A 1 214 ? -3.552 -6.201 12.899 1.00 85.19 214 LEU A C 1
ATOM 1509 O O . LEU A 1 214 ? -2.445 -6.094 12.374 1.00 85.19 214 LEU A O 1
ATOM 1513 N N . ALA A 1 215 ? -3.709 -6.688 14.130 1.00 86.25 215 ALA A N 1
ATOM 1514 C CA . ALA A 1 215 ? -2.594 -7.118 14.960 1.00 86.25 215 ALA A CA 1
ATOM 1515 C C . ALA A 1 215 ? -1.886 -8.358 14.393 1.00 86.25 215 ALA A C 1
ATOM 1517 O O . ALA A 1 215 ? -0.657 -8.391 14.375 1.00 86.25 215 ALA A O 1
ATOM 1518 N N . VAL A 1 216 ? -2.628 -9.330 13.849 1.00 86.31 216 VAL A N 1
ATOM 1519 C CA . VAL A 1 216 ? -2.044 -10.492 13.150 1.00 86.31 216 VAL A CA 1
ATOM 1520 C C . VAL A 1 216 ? -1.195 -10.043 11.960 1.00 86.31 216 VAL A C 1
ATOM 1522 O O . VAL A 1 216 ? -0.060 -10.497 11.808 1.00 86.31 216 VAL A O 1
ATOM 1525 N N . VAL A 1 217 ? -1.702 -9.111 11.144 1.00 88.06 217 VAL A N 1
ATOM 1526 C CA . VAL A 1 217 ? -0.935 -8.585 10.005 1.00 88.06 217 VAL A CA 1
ATOM 1527 C C . VAL A 1 217 ? 0.294 -7.806 10.478 1.00 88.06 217 VAL A C 1
ATOM 1529 O O . VAL A 1 217 ? 1.373 -7.993 9.925 1.00 88.06 217 VAL A O 1
ATOM 1532 N N . LEU A 1 218 ? 0.181 -6.974 11.517 1.00 90.75 218 LEU A N 1
ATOM 1533 C CA . LEU A 1 218 ? 1.331 -6.255 12.075 1.00 90.75 218 LEU A CA 1
ATOM 1534 C C . LEU A 1 218 ? 2.402 -7.212 12.607 1.00 90.75 218 LEU A C 1
ATOM 1536 O O . LEU A 1 218 ? 3.583 -6.995 12.350 1.00 90.75 218 LEU A O 1
ATOM 1540 N N . VAL A 1 219 ? 2.014 -8.285 13.306 1.00 92.06 219 VAL A N 1
ATOM 1541 C CA . VAL A 1 219 ? 2.960 -9.316 13.761 1.00 92.06 219 VAL A CA 1
ATOM 1542 C C . VAL A 1 219 ? 3.666 -9.948 12.565 1.00 92.06 219 VAL A C 1
ATOM 1544 O O . VAL A 1 219 ? 4.891 -10.040 12.567 1.00 92.06 219 VAL A O 1
ATOM 1547 N N . PHE A 1 220 ? 2.925 -10.309 11.516 1.00 91.00 220 PHE A N 1
ATOM 1548 C CA . PHE A 1 220 ? 3.508 -10.847 10.289 1.00 91.00 220 PHE A CA 1
ATOM 1549 C C . PHE A 1 220 ? 4.504 -9.870 9.638 1.00 91.00 220 PHE A C 1
ATOM 1551 O O . PHE A 1 220 ? 5.638 -10.257 9.352 1.00 91.00 220 PHE A O 1
ATOM 1558 N N . ILE A 1 221 ? 4.126 -8.598 9.461 1.00 91.25 221 ILE A N 1
ATOM 1559 C CA . ILE A 1 221 ? 5.000 -7.553 8.897 1.00 91.25 221 ILE A CA 1
ATOM 1560 C C . ILE A 1 221 ? 6.259 -7.381 9.754 1.00 91.25 221 ILE A C 1
ATOM 1562 O O . ILE A 1 221 ? 7.368 -7.297 9.221 1.00 91.25 221 ILE A O 1
ATOM 1566 N N . GLY A 1 222 ? 6.098 -7.344 11.076 1.00 92.44 222 GLY A N 1
ATOM 1567 C CA . GLY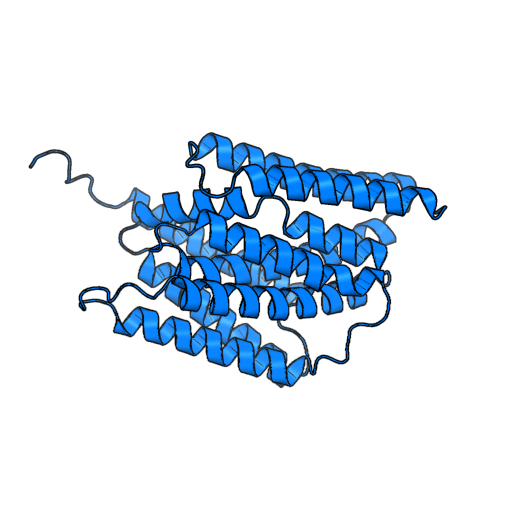 A 1 222 ? 7.189 -7.199 12.028 1.00 92.44 222 GLY A CA 1
ATOM 1568 C C . GLY A 1 222 ? 8.174 -8.367 11.973 1.00 92.44 222 GLY A C 1
ATOM 1569 O O . GLY A 1 222 ? 9.369 -8.144 11.786 1.00 92.44 222 GLY A O 1
ATOM 1570 N N . VAL A 1 223 ? 7.680 -9.608 12.043 1.00 92.25 223 VAL A N 1
ATOM 1571 C CA . VAL A 1 223 ? 8.505 -10.826 11.936 1.00 92.25 223 VAL A CA 1
ATOM 1572 C C . VAL A 1 223 ? 9.225 -10.876 10.591 1.00 92.25 223 VAL A C 1
ATOM 1574 O O . VAL A 1 223 ? 10.442 -11.051 10.564 1.00 92.25 223 VAL A O 1
ATOM 1577 N N . LYS A 1 224 ? 8.510 -10.655 9.479 1.00 89.25 224 LYS A N 1
ATOM 1578 C CA . LYS A 1 224 ? 9.098 -10.614 8.131 1.00 89.25 224 LYS A CA 1
ATOM 1579 C C . LYS A 1 224 ? 10.242 -9.602 8.056 1.00 89.25 224 LYS A C 1
ATOM 1581 O O . LYS A 1 224 ? 11.302 -9.910 7.520 1.00 89.25 224 LYS A O 1
ATOM 1586 N N . SER A 1 225 ? 10.042 -8.410 8.616 1.00 89.75 225 SER A N 1
ATOM 1587 C CA . SER A 1 225 ? 11.035 -7.332 8.574 1.00 89.75 225 SER A CA 1
ATOM 1588 C C . SER A 1 225 ? 12.269 -7.644 9.423 1.00 89.75 225 SER A C 1
ATOM 1590 O O . SER A 1 225 ? 13.390 -7.394 8.981 1.00 89.75 225 SER A O 1
ATOM 1592 N N . VAL A 1 226 ? 12.093 -8.250 10.603 1.00 91.69 226 VAL A N 1
ATOM 1593 C CA . VAL A 1 226 ? 13.220 -8.720 11.424 1.00 91.69 226 VAL A CA 1
ATOM 1594 C C . VAL A 1 226 ? 14.005 -9.804 10.691 1.00 91.69 226 VAL A C 1
ATOM 1596 O O . VAL A 1 226 ? 15.218 -9.680 10.562 1.00 91.69 226 VAL A O 1
ATOM 1599 N N . LEU A 1 227 ? 13.331 -10.832 10.170 1.00 89.75 227 LEU A N 1
ATOM 1600 C CA . LEU A 1 227 ? 13.992 -11.942 9.478 1.00 89.75 227 LEU A CA 1
ATOM 1601 C C . LEU A 1 227 ? 14.748 -11.477 8.232 1.00 89.75 227 LEU A C 1
ATOM 1603 O O . LEU A 1 227 ? 15.908 -11.840 8.053 1.00 89.75 227 LEU A O 1
ATOM 1607 N N . ALA A 1 228 ? 14.127 -10.628 7.410 1.00 85.88 228 ALA A N 1
ATOM 1608 C CA . ALA A 1 228 ? 14.785 -10.048 6.245 1.00 85.88 228 ALA A CA 1
ATOM 1609 C C . ALA A 1 228 ? 16.033 -9.251 6.646 1.00 85.88 228 ALA A C 1
ATOM 1611 O O . ALA A 1 228 ? 17.098 -9.421 6.049 1.00 85.88 228 ALA A O 1
ATOM 1612 N N . GLY A 1 229 ? 15.915 -8.456 7.714 1.00 86.44 229 GLY A N 1
ATOM 1613 C CA . GLY A 1 229 ? 17.011 -7.656 8.236 1.00 86.44 229 GLY A CA 1
ATOM 1614 C C . GLY A 1 229 ? 18.177 -8.486 8.773 1.00 86.44 229 GLY A C 1
ATOM 1615 O O . GLY A 1 229 ? 19.332 -8.165 8.499 1.00 86.44 229 GLY A O 1
ATOM 1616 N N . LEU A 1 230 ? 17.887 -9.588 9.474 1.00 88.12 230 LEU A N 1
ATOM 1617 C CA . LEU A 1 230 ? 18.894 -10.548 9.943 1.00 88.12 230 LEU A CA 1
ATOM 1618 C C . LEU A 1 230 ? 19.597 -11.269 8.786 1.00 88.12 230 LEU A C 1
ATOM 1620 O O . LEU A 1 230 ? 20.782 -11.566 8.887 1.00 88.12 230 LEU A O 1
ATOM 1624 N N . ALA A 1 231 ? 18.899 -11.494 7.671 1.00 85.38 231 ALA A N 1
ATOM 1625 C CA . ALA A 1 231 ? 19.494 -12.008 6.439 1.00 85.38 231 ALA A CA 1
ATOM 1626 C C . ALA A 1 231 ? 20.331 -10.956 5.678 1.00 85.38 231 ALA A C 1
ATOM 1628 O O . ALA A 1 231 ? 20.854 -11.247 4.606 1.00 85.38 231 ALA A O 1
ATOM 1629 N N . GLY A 1 232 ? 20.445 -9.725 6.193 1.00 81.50 232 GLY A N 1
ATOM 1630 C CA . GLY A 1 232 ? 21.139 -8.620 5.524 1.00 81.50 232 GLY A CA 1
ATOM 1631 C C . GLY A 1 232 ? 20.376 -8.046 4.327 1.00 81.50 232 GLY A C 1
ATOM 1632 O O . GLY A 1 232 ? 20.921 -7.237 3.579 1.00 81.50 232 GLY A O 1
ATOM 1633 N N . THR A 1 233 ? 19.115 -8.440 4.152 1.00 75.31 233 THR A N 1
ATOM 1634 C CA . THR A 1 233 ? 18.256 -8.023 3.039 1.00 75.31 233 THR A CA 1
ATOM 1635 C C . THR A 1 233 ? 17.145 -7.090 3.515 1.00 75.31 233 THR A C 1
ATOM 1637 O O . THR A 1 233 ? 16.898 -6.921 4.709 1.00 75.31 233 THR A O 1
ATOM 1640 N N . GLY A 1 234 ? 16.480 -6.423 2.573 1.00 70.12 234 GLY A N 1
ATOM 1641 C CA . GLY A 1 234 ? 15.309 -5.602 2.883 1.00 70.12 234 GLY A CA 1
ATOM 1642 C C . GLY A 1 234 ? 14.049 -6.463 2.983 1.00 70.12 234 GLY A C 1
ATOM 1643 O O . GLY A 1 234 ? 14.016 -7.553 2.411 1.00 70.12 234 GLY A O 1
ATOM 1644 N N . PRO A 1 235 ? 12.960 -5.964 3.596 1.00 63.34 235 PRO A N 1
ATOM 1645 C CA . PRO A 1 235 ? 11.721 -6.726 3.811 1.00 63.34 235 PRO A CA 1
ATOM 1646 C C . PRO A 1 235 ? 11.004 -7.173 2.522 1.00 63.34 235 PRO A C 1
ATOM 1648 O O . PRO A 1 235 ? 9.966 -7.833 2.593 1.00 63.34 235 PRO A O 1
ATOM 1651 N N . VAL A 1 236 ? 11.515 -6.782 1.349 1.00 63.56 236 VAL A N 1
ATOM 1652 C CA . VAL A 1 236 ? 10.856 -6.945 0.049 1.00 63.56 236 VAL A CA 1
ATOM 1653 C C . VAL A 1 236 ? 11.837 -7.293 -1.085 1.00 63.56 236 VAL A C 1
ATOM 1655 O O . VAL A 1 236 ? 11.664 -6.872 -2.224 1.00 63.56 236 VAL A O 1
ATOM 1658 N N . HIS A 1 237 ? 12.909 -8.027 -0.779 1.00 66.25 237 HIS A N 1
ATOM 1659 C CA . HIS A 1 237 ? 13.964 -8.323 -1.760 1.00 66.25 237 HIS A CA 1
ATOM 1660 C C . HIS A 1 237 ? 13.668 -9.522 -2.681 1.00 66.25 237 HIS A C 1
ATOM 1662 O O . HIS A 1 237 ? 14.238 -9.605 -3.764 1.00 66.25 237 HIS A O 1
ATOM 1668 N N . ASP A 1 238 ? 12.771 -10.428 -2.280 1.00 72.00 238 ASP A N 1
ATOM 1669 C CA . ASP A 1 238 ? 12.483 -11.673 -3.002 1.00 72.00 238 ASP A CA 1
ATOM 1670 C C . ASP A 1 238 ? 11.020 -11.722 -3.477 1.00 72.00 238 ASP A C 1
ATOM 1672 O O . ASP A 1 238 ? 10.089 -11.414 -2.725 1.00 72.00 238 ASP A O 1
ATOM 1676 N N . ALA A 1 239 ? 10.810 -12.150 -4.724 1.00 73.94 239 ALA A N 1
ATOM 1677 C CA . ALA A 1 239 ? 9.492 -12.346 -5.316 1.00 73.94 239 ALA A CA 1
ATOM 1678 C C . ALA A 1 239 ? 8.633 -13.333 -4.507 1.00 73.94 239 ALA A C 1
ATOM 1680 O O . ALA A 1 239 ? 7.429 -13.117 -4.360 1.00 73.94 239 ALA A O 1
ATOM 1681 N N . GLN A 1 240 ? 9.234 -14.378 -3.924 1.00 76.50 240 GLN A N 1
ATOM 1682 C CA . GLN A 1 240 ? 8.503 -15.317 -3.066 1.00 76.50 240 GLN A CA 1
ATOM 1683 C C . GLN A 1 240 ? 7.962 -14.630 -1.807 1.00 76.50 240 GLN A C 1
ATOM 1685 O O . GLN A 1 240 ? 6.815 -14.852 -1.416 1.00 76.50 240 GLN A O 1
ATOM 1690 N N . VAL A 1 241 ? 8.751 -13.735 -1.207 1.00 75.38 241 VAL A N 1
ATOM 1691 C CA . VAL A 1 241 ? 8.364 -12.967 -0.014 1.00 75.38 241 VAL A CA 1
ATOM 1692 C C . VAL A 1 241 ? 7.274 -11.943 -0.343 1.00 75.38 241 VAL A C 1
ATOM 1694 O O . VAL A 1 241 ? 6.352 -11.738 0.453 1.00 75.38 241 VAL A O 1
ATOM 1697 N N . VAL A 1 242 ? 7.333 -11.332 -1.531 1.00 78.44 242 VAL A N 1
ATOM 1698 C CA . VAL A 1 242 ? 6.272 -10.454 -2.052 1.00 78.44 242 VAL A CA 1
ATOM 1699 C C . VAL A 1 242 ? 4.961 -11.225 -2.197 1.00 78.44 242 VAL A C 1
ATOM 1701 O O . VAL A 1 242 ? 3.940 -10.799 -1.656 1.00 78.44 242 VAL A O 1
ATOM 1704 N N . LEU A 1 243 ? 4.987 -12.382 -2.867 1.00 80.62 243 LEU A N 1
ATOM 1705 C CA . LEU A 1 243 ? 3.805 -13.223 -3.065 1.00 80.62 243 LEU A CA 1
ATOM 1706 C C . LEU A 1 243 ? 3.231 -13.722 -1.736 1.00 80.62 243 LEU A C 1
ATOM 1708 O O . LEU A 1 243 ? 2.019 -13.657 -1.538 1.00 80.62 243 LEU A O 1
ATOM 1712 N N . LEU A 1 244 ? 4.089 -14.148 -0.804 1.00 80.31 244 LEU A N 1
ATOM 1713 C CA . LEU A 1 244 ? 3.676 -14.550 0.538 1.00 80.31 244 LEU A CA 1
ATOM 1714 C C . LEU A 1 244 ? 3.001 -13.393 1.283 1.00 80.31 244 LEU A C 1
ATOM 1716 O O . LEU A 1 244 ? 1.949 -13.589 1.882 1.00 80.31 244 LEU A O 1
ATOM 1720 N N . THR A 1 245 ? 3.563 -12.182 1.215 1.00 78.00 245 THR A N 1
ATOM 1721 C CA . THR A 1 245 ? 2.988 -10.992 1.864 1.00 78.00 245 THR A CA 1
ATOM 1722 C C . THR A 1 245 ? 1.595 -10.685 1.323 1.00 78.00 245 THR A C 1
ATOM 1724 O O . THR A 1 245 ? 0.649 -10.530 2.096 1.00 78.00 245 THR A O 1
ATOM 1727 N N . LEU A 1 246 ? 1.453 -10.635 -0.004 1.00 80.62 246 LEU A N 1
ATOM 1728 C CA . LEU A 1 246 ? 0.168 -10.369 -0.648 1.00 80.62 246 LEU A CA 1
ATOM 1729 C C . LEU A 1 246 ? -0.846 -11.486 -0.360 1.00 80.62 246 LEU A C 1
ATOM 1731 O O . LEU A 1 246 ? -2.009 -11.195 -0.091 1.00 80.62 246 LEU A O 1
ATOM 1735 N N . GLY A 1 247 ? -0.404 -12.747 -0.355 1.00 83.19 247 GLY A N 1
ATOM 1736 C CA . GLY A 1 247 ? -1.235 -13.908 -0.042 1.00 83.19 247 GLY A CA 1
ATOM 1737 C C . GLY A 1 247 ? -1.734 -13.919 1.403 1.00 83.19 247 GLY A C 1
ATOM 1738 O O . GLY A 1 247 ? -2.932 -14.078 1.629 1.00 83.19 247 GLY A O 1
ATOM 1739 N N . VAL A 1 248 ? -0.851 -13.688 2.382 1.00 80.44 248 VAL A N 1
ATOM 1740 C CA . VAL A 1 248 ? -1.216 -13.604 3.808 1.00 80.44 248 VAL A CA 1
ATOM 1741 C C . VAL A 1 248 ? -2.201 -12.466 4.039 1.00 80.44 248 VAL A C 1
ATOM 1743 O O . VAL A 1 248 ? -3.220 -12.656 4.700 1.00 80.44 248 VAL A O 1
ATOM 1746 N N . LEU A 1 249 ? -1.950 -11.296 3.455 1.00 78.75 249 LEU A N 1
ATOM 1747 C CA . LEU A 1 249 ? -2.856 -10.168 3.604 1.00 78.75 249 LEU A CA 1
ATOM 1748 C C . LEU A 1 249 ? -4.223 -10.431 2.961 1.00 78.75 249 LEU A C 1
ATOM 1750 O O . LEU A 1 249 ? -5.251 -10.133 3.569 1.00 78.75 249 LEU A O 1
ATOM 1754 N N . ALA A 1 250 ? -4.250 -11.011 1.758 1.00 81.69 250 ALA A N 1
ATOM 1755 C CA . ALA A 1 250 ? -5.491 -11.394 1.096 1.00 81.69 250 ALA A CA 1
ATOM 1756 C C . ALA A 1 250 ? -6.269 -12.431 1.920 1.00 81.69 250 ALA A C 1
ATOM 1758 O O . ALA A 1 250 ? -7.483 -12.304 2.065 1.00 81.69 250 ALA A O 1
ATOM 1759 N N . ALA A 1 251 ? -5.578 -13.409 2.513 1.00 79.62 251 ALA A N 1
ATOM 1760 C CA . ALA A 1 251 ? -6.182 -14.408 3.388 1.00 79.62 251 ALA A CA 1
ATOM 1761 C C . ALA A 1 251 ? -6.783 -13.777 4.653 1.00 79.62 251 ALA A C 1
ATOM 1763 O O . ALA A 1 251 ? -7.932 -14.061 4.985 1.00 79.62 251 ALA A O 1
ATOM 1764 N N . VAL A 1 252 ? -6.058 -12.878 5.329 1.00 77.25 252 VAL A N 1
ATOM 1765 C CA . VAL A 1 252 ? -6.575 -12.177 6.517 1.00 77.25 252 VAL A CA 1
ATOM 1766 C C . VAL A 1 252 ? -7.762 -11.284 6.157 1.00 77.25 252 VAL A C 1
ATOM 1768 O O . VAL A 1 252 ? -8.775 -11.298 6.855 1.00 77.25 252 VAL A O 1
ATOM 1771 N N . ALA A 1 253 ? -7.688 -10.553 5.043 1.00 75.88 253 ALA A N 1
ATOM 1772 C CA . ALA A 1 253 ? -8.798 -9.737 4.560 1.00 75.88 253 ALA A CA 1
ATOM 1773 C C . ALA A 1 253 ? -10.032 -10.590 4.212 1.00 75.88 253 ALA A C 1
ATOM 1775 O O . ALA A 1 253 ? -11.155 -10.211 4.548 1.00 75.88 253 ALA A O 1
ATOM 1776 N N . ALA A 1 254 ? -9.837 -11.756 3.586 1.00 79.75 254 ALA A N 1
ATOM 1777 C CA . ALA A 1 254 ? -10.912 -12.693 3.272 1.00 79.75 254 ALA A CA 1
ATOM 1778 C C . ALA A 1 254 ? -11.548 -13.276 4.541 1.00 79.75 254 ALA A C 1
ATOM 1780 O O . ALA A 1 254 ? -12.771 -13.282 4.660 1.00 79.75 254 ALA A O 1
ATOM 1781 N N . LEU A 1 255 ? -10.739 -13.700 5.517 1.00 79.44 255 LEU A N 1
ATOM 1782 C CA . LEU A 1 255 ? -11.223 -14.178 6.813 1.00 79.44 255 LEU A CA 1
ATOM 1783 C C . LEU A 1 255 ? -12.025 -13.094 7.542 1.00 79.44 255 LEU A C 1
ATOM 1785 O O . LEU A 1 255 ? -13.139 -13.368 7.981 1.00 79.44 255 LEU A O 1
ATOM 1789 N N . GLY A 1 256 ? -11.519 -11.858 7.589 1.00 74.69 256 GLY A N 1
ATOM 1790 C CA . GLY A 1 256 ? -12.229 -10.720 8.183 1.00 74.69 256 GLY A CA 1
ATOM 1791 C C . GLY A 1 256 ? -13.542 -10.379 7.468 1.00 74.69 256 GLY A C 1
ATOM 1792 O O . GLY A 1 256 ? -14.532 -10.016 8.102 1.00 74.69 256 GLY A O 1
ATOM 1793 N N . ALA A 1 257 ? -13.600 -10.540 6.143 1.00 75.19 257 ALA A N 1
ATOM 1794 C CA . ALA A 1 257 ? -14.843 -10.383 5.391 1.00 75.19 257 ALA A CA 1
ATOM 1795 C C . ALA A 1 257 ? -15.854 -11.504 5.698 1.00 75.19 257 ALA A C 1
ATOM 1797 O O . ALA A 1 257 ? -17.051 -11.236 5.817 1.00 75.19 257 ALA A O 1
ATOM 1798 N N . ILE A 1 258 ? -15.386 -12.747 5.859 1.00 79.06 258 ILE A N 1
ATOM 1799 C CA . ILE A 1 258 ? -16.229 -13.898 6.211 1.00 79.06 258 ILE A CA 1
ATOM 1800 C C . ILE A 1 258 ? -16.801 -13.742 7.625 1.00 79.06 258 ILE A C 1
ATOM 1802 O O . ILE A 1 258 ? -17.993 -13.983 7.816 1.00 79.06 258 ILE A O 1
ATOM 1806 N N . THR A 1 259 ? -15.997 -13.323 8.609 1.00 75.88 259 THR A N 1
ATOM 1807 C CA . THR A 1 259 ? -16.487 -13.089 9.979 1.00 75.88 259 THR A CA 1
ATOM 1808 C C . THR A 1 259 ? -17.513 -11.961 10.012 1.00 75.88 259 THR A C 1
ATOM 1810 O O . THR A 1 259 ? -18.583 -12.127 10.596 1.00 75.88 259 THR A O 1
ATOM 1813 N N . ALA A 1 260 ? -17.266 -10.864 9.290 1.00 69.88 260 ALA A N 1
ATOM 1814 C CA . ALA A 1 260 ? -18.216 -9.759 9.174 1.00 69.88 260 ALA A CA 1
ATOM 1815 C C . ALA A 1 260 ? -19.544 -10.165 8.514 1.00 69.88 260 ALA A C 1
ATOM 1817 O O . ALA A 1 260 ? -20.604 -9.707 8.934 1.00 69.88 260 ALA A O 1
ATOM 1818 N N . ALA A 1 261 ? -19.513 -11.046 7.509 1.00 75.75 261 ALA A N 1
ATOM 1819 C CA . ALA A 1 261 ? -20.724 -11.548 6.859 1.00 75.75 261 ALA A CA 1
ATOM 1820 C C . ALA A 1 261 ? -21.556 -12.483 7.757 1.00 75.75 261 ALA A C 1
ATOM 1822 O O . ALA A 1 261 ? -22.758 -12.626 7.538 1.00 75.75 261 ALA A O 1
ATOM 1823 N N . ARG A 1 262 ? -20.922 -13.126 8.747 1.00 75.44 262 ARG A N 1
ATOM 1824 C CA . ARG A 1 262 ? -21.557 -14.072 9.679 1.00 75.44 262 ARG A CA 1
ATOM 1825 C C . ARG A 1 262 ? -22.022 -13.434 10.988 1.00 75.44 262 ARG A C 1
ATOM 1827 O O . ARG A 1 262 ? -22.722 -14.097 11.748 1.00 75.44 262 ARG A O 1
ATOM 1834 N N . ALA A 1 263 ? -21.650 -12.184 11.260 1.00 67.56 263 ALA A N 1
ATOM 1835 C CA . ALA A 1 263 ? -22.067 -11.492 12.471 1.00 67.56 263 ALA A CA 1
ATOM 1836 C C . ALA A 1 263 ? -23.607 -11.332 12.502 1.00 67.56 263 ALA A C 1
ATOM 1838 O O . ALA A 1 263 ? -24.185 -10.836 11.527 1.00 67.56 263 ALA A O 1
ATOM 1839 N N . PRO A 1 264 ? -24.290 -11.743 13.590 1.00 58.69 264 PRO A N 1
ATOM 1840 C CA . PRO A 1 264 ? -25.736 -11.601 13.698 1.00 58.69 264 PRO A CA 1
ATOM 1841 C C . PRO A 1 264 ? -26.145 -10.124 13.605 1.00 58.69 264 PRO A C 1
ATOM 1843 O O . PRO A 1 264 ? -25.616 -9.264 14.311 1.00 58.69 264 PRO A O 1
ATOM 1846 N N . ARG A 1 265 ? -27.093 -9.818 12.710 1.00 57.41 265 ARG A N 1
ATOM 1847 C CA . ARG A 1 265 ? -27.666 -8.475 12.523 1.00 57.41 265 ARG A CA 1
ATOM 1848 C C . ARG A 1 265 ? -28.629 -8.144 13.663 1.00 57.41 265 ARG A C 1
ATOM 1850 O O . ARG A 1 265 ? -29.836 -8.128 13.461 1.00 57.41 265 ARG A O 1
ATOM 1857 N N . GLU A 1 266 ? -28.111 -7.905 14.860 1.00 55.03 266 GLU A N 1
ATOM 1858 C CA . GLU A 1 266 ? -28.960 -7.690 16.043 1.00 55.03 266 GLU A CA 1
ATOM 1859 C C . GLU A 1 266 ? -29.025 -6.229 16.519 1.00 55.03 266 GLU A C 1
ATOM 1861 O O . GLU A 1 266 ? -29.519 -5.944 17.602 1.00 55.03 266 GLU A O 1
ATOM 1866 N N . ARG A 1 267 ? -28.574 -5.259 15.713 1.00 54.81 267 ARG A N 1
ATOM 1867 C CA . ARG A 1 267 ? -28.560 -3.830 16.093 1.00 54.81 267 ARG A CA 1
ATOM 1868 C C . ARG A 1 267 ? -29.348 -2.934 15.140 1.00 54.81 267 ARG A C 1
ATOM 1870 O O . ARG A 1 267 ? -28.815 -1.967 14.613 1.00 54.81 267 ARG A O 1
ATOM 1877 N N . GLU A 1 268 ? -30.620 -3.257 14.937 1.00 46.91 268 GLU A N 1
ATOM 1878 C CA . GLU A 1 268 ? -31.600 -2.324 14.347 1.00 46.91 268 GLU A CA 1
ATOM 1879 C C . GLU A 1 268 ? -32.834 -2.098 15.242 1.00 46.91 268 GLU A C 1
ATOM 1881 O O . GLU A 1 268 ? -33.803 -1.477 14.815 1.00 46.91 268 GLU A O 1
ATOM 1886 N N . ARG A 1 269 ? -32.820 -2.556 16.504 1.00 41.66 269 ARG A N 1
ATOM 1887 C CA . ARG A 1 269 ? -33.896 -2.281 17.472 1.00 41.66 269 ARG A CA 1
ATOM 1888 C C . ARG A 1 269 ? -33.352 -2.044 18.882 1.00 41.66 269 ARG A C 1
ATOM 1890 O O . ARG A 1 269 ? -33.336 -2.965 19.691 1.00 41.66 269 ARG A O 1
ATOM 1897 N N . SER A 1 270 ? -32.931 -0.818 19.169 1.00 37.41 270 SER A N 1
ATOM 18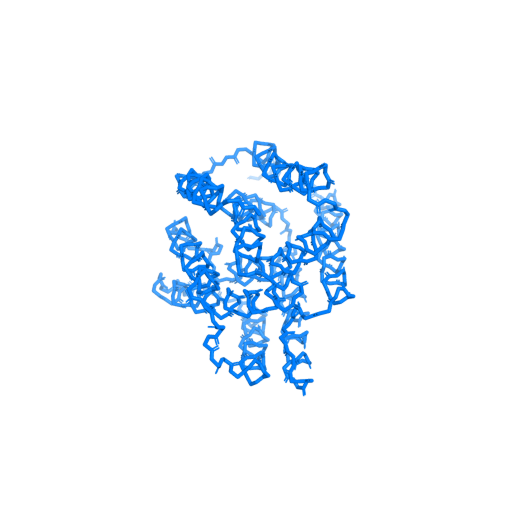98 C CA . SER A 1 270 ? -32.882 -0.259 20.530 1.00 37.41 270 SER A CA 1
ATOM 1899 C C . SER A 1 270 ? -32.747 1.250 20.453 1.00 37.41 270 SER A C 1
ATOM 1901 O O . SER A 1 270 ? -31.735 1.679 19.850 1.00 37.41 270 SER A O 1
#

pLDDT: mean 82.7, std 11.88, range [37.41, 94.62]

Foldseek 3Di:
DPPVVLVVLVVVLVVLLVVLLVLQPDQDPLVVLVVQVVVLVVVLVVVLVVCCVPVNDLLSVLLVLLLLLLLLLLVLLLLQLCLQQLPPSRSSVLVNLLLVLLLVLLCVLVVHDQDVDQQLVLLLVVLVVLLVSLVVLVVCVPPDDPPPPPVVSSVSSSVSSNSSSNQSSNLSCVSNVGSSSSSSSNSSSSRSSSSVSSSVSVLLVLFPCSSVLSSVLSNVSSVLSNVCSNVSHHSRNDPVSSVVSVVSNVVSVVVRVVRSVPPDPPPPDD

Sequence (270 aa):
MPAISWFAAVGVLLALVAWDLTAAGRDRPLRRCALIIAAQLLVAVLFGAALLSTSGADVAARFFAGWGTSLASTVDLLVVLLSVAAGTPEWGRVIAVVVVVGVLARGTMAFGEPGTLVVGSTSVLLGAAVLWGAWQAFRREGSPPRAASAHLVLGTGVLAAAVLGLMSASAAHAVTGSGPLALVAGVLALVGFQHVFGLVRGLLARMPDAPVGLAVVLVFIGVKSVLAGLAGTGPVHDAQVVLLTLGVLAAVAALGAITAARAPRERERS